Protein AF-A0A1F8ZSV9-F1 (afdb_monomer)

Foldseek 3Di:
DDPDDQPQAAEEEEEEDAQCVPQLLVLVVQLVVVCVPDPHHYAYEYFYQAHPDCNVVSCCVVPVPPPRYHYHYDPHRLAPLVSVLVSLQVDRHQKYKYAYSNPLFPPVCVVVQVVVVVVPAFKEDEACQDPPAAEPADDDPVVVVLQQVLVVLLCVLLVDPDRGLQHRIMMGGSVLSNLQSVLQDDRYSLSSSLSRSLCVVVVGGYHYDHTHGYDDPPDPDPVPVRSVVNNVSSVVSVVCVVVVSSD

Secondary structure (DSSP, 8-state):
-----TTS--EEEEEEESS-TTTHHHHHHHHHHHHHTSSS-EEEEEEE---SSTHHHHHHHHHTT-TTEEEEE-SS---HHHHHHHHHHH---SEEEEE-TT-SS-GGGHHHHHHHHHTT-SEEEEESSSTT-EEEEPPPHHHHHHHHHHHHHHHHHHT---S-TT-SEEEEEHHHHHHHHHH----STTHHHHHHHHHHHTT--EEEEE-EEE--TT----HHHHHHHHHHHHHHHHHHHHTTTT-

Sequence (247 aa):
MAQQTTDQVYVSLIIPAYNEESRIGKSLERIMKFFASEPYVSEVVIVDDGSKDRTMELIRECYGNDRAVRIYQQPRNLGKGEAVKQGMLLGRGEYLFFSDADLSVPIEMLQVFLTHLENGCDVTIGSRQKSGATIEVRQPLYREIMGKTYTKLSNWILDLPIADFTCGFKGFRRRAARELFSRQQLKNWSFDAEILYLAQLKGYQVQELPVRWRNDEGTKVKLWRDVVGSFLGLIQIRFNALMGRYQ

pLDDT: mean 92.2, std 10.55, range [34.31, 98.81]

Solvent-accessible surface area (backbone atoms only — not comparable to full-atom values): 13361 Å² total; per-residue (Å²): 135,81,85,75,67,89,81,58,39,40,36,17,41,22,30,42,39,63,61,38,56,93,42,42,65,65,39,48,52,52,50,53,56,53,54,73,73,46,99,59,47,54,35,38,32,38,15,33,28,36,52,87,56,58,32,66,57,55,48,42,76,76,36,65,84,38,89,46,45,43,82,44,76,41,99,45,70,66,36,64,24,41,26,44,34,53,25,56,68,65,50,71,18,51,33,36,30,39,39,49,47,78,42,38,52,52,72,79,56,50,58,64,48,47,54,46,43,72,75,66,35,32,31,32,36,29,13,82,70,40,85,84,33,42,70,80,37,78,66,61,66,70,56,55,50,49,52,53,50,50,27,53,49,47,23,67,74,67,71,50,96,62,79,39,61,83,46,60,38,38,37,24,30,39,69,50,38,50,59,38,46,72,47,59,80,55,27,42,82,33,24,49,55,47,45,53,47,46,31,56,76,72,70,48,48,73,44,82,38,51,29,56,35,37,56,67,91,84,68,82,77,52,64,72,65,49,51,54,51,30,54,55,36,56,55,49,48,55,51,36,55,78,68,53,66,67,114

Nearest PDB structures (foldseek):
  5eke-assembly1_D  TM=6.300E-01  e=2.185E-13  Synechocystis sp. PCC 6803 substr. Kazusa
  5ekp-assembly1_D  TM=6.484E-01  e=2.631E-13  Synechocystis sp. PCC 6803 substr. Kazusa
  5ekp-assembly1_B  TM=6.333E-01  e=2.324E-13  Synechocystis sp. PCC 6803 substr. Kazusa
  5ekp-assembly1_A  TM=6.867E-01  e=1.909E-12  Synechocystis sp. PCC 6803 substr. Kazusa
  5eke-assembly1_A  TM=6.727E-01  e=4.013E-12  Synechocystis sp. PCC 6803 substr. Kazusa

Radius of gyration: 17.21 Å; Cα contacts (8 Å, |Δi|>4): 454; chains: 1; bounding box: 42×51×40 Å

Structure (mmCIF, N/CA/C/O backbone):
data_AF-A0A1F8ZSV9-F1
#
_entry.id   AF-A0A1F8ZSV9-F1
#
loop_
_atom_site.group_PDB
_atom_site.id
_atom_site.type_symbol
_atom_site.label_atom_id
_atom_site.label_alt_id
_atom_site.label_comp_id
_atom_site.label_asym_id
_atom_site.label_entity_id
_atom_site.label_seq_id
_atom_site.pdbx_PDB_ins_code
_atom_site.Cartn_x
_atom_site.Cartn_y
_atom_site.Cartn_z
_atom_site.occupancy
_atom_site.B_iso_or_equiv
_atom_site.auth_seq_id
_atom_site.auth_comp_id
_atom_site.auth_asym_id
_atom_site.auth_atom_id
_atom_site.pdbx_PDB_model_num
ATOM 1 N N . MET A 1 1 ? -5.538 -29.673 12.581 1.00 35.16 1 MET A N 1
ATOM 2 C CA . MET A 1 1 ? -4.623 -29.287 11.489 1.00 35.16 1 MET A CA 1
ATOM 3 C C . MET A 1 1 ? -5.371 -29.494 10.185 1.00 35.16 1 MET A C 1
ATOM 5 O O . MET A 1 1 ? -5.531 -30.632 9.767 1.00 35.16 1 MET A O 1
ATOM 9 N N . ALA A 1 2 ? -5.965 -28.432 9.641 1.00 34.31 2 ALA A N 1
ATOM 10 C CA . ALA A 1 2 ? -6.678 -28.507 8.369 1.00 34.31 2 ALA A CA 1
ATOM 11 C C . ALA A 1 2 ? -5.646 -28.4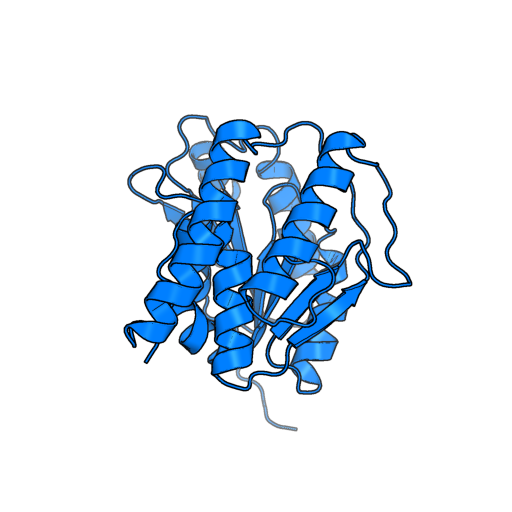87 7.237 1.00 34.31 2 ALA A C 1
ATOM 13 O O . ALA A 1 2 ? -4.753 -27.644 7.236 1.00 34.31 2 ALA A O 1
ATOM 14 N N . GLN A 1 3 ? -5.750 -29.442 6.317 1.00 34.97 3 GLN A N 1
ATOM 15 C CA . GLN A 1 3 ? -4.959 -29.490 5.093 1.00 34.97 3 GLN A CA 1
ATOM 16 C C . GLN A 1 3 ? -5.287 -28.242 4.260 1.00 34.97 3 GLN A C 1
ATOM 18 O O . GLN A 1 3 ? -6.352 -28.165 3.651 1.00 34.97 3 GLN A O 1
ATOM 23 N N . GLN A 1 4 ? -4.402 -27.241 4.279 1.00 42.28 4 GLN A N 1
ATOM 24 C CA . GLN A 1 4 ? -4.448 -26.125 3.338 1.00 42.28 4 GLN A CA 1
ATOM 25 C C . GLN A 1 4 ? -4.192 -26.689 1.940 1.00 42.28 4 GLN A C 1
ATOM 27 O O . GLN A 1 4 ? -3.144 -27.271 1.669 1.00 42.28 4 GLN A O 1
ATOM 32 N N . THR A 1 5 ? -5.176 -26.548 1.058 1.00 43.50 5 THR A N 1
ATOM 33 C CA . THR A 1 5 ? -5.032 -26.804 -0.374 1.00 43.50 5 THR A CA 1
ATOM 34 C C . THR A 1 5 ? -3.862 -25.987 -0.917 1.00 43.50 5 THR A C 1
ATOM 36 O O . THR A 1 5 ? -3.904 -24.759 -0.899 1.00 43.50 5 THR A O 1
ATOM 39 N N . THR A 1 6 ? -2.838 -26.676 -1.415 1.00 54.69 6 THR A N 1
ATOM 40 C CA . THR A 1 6 ? -1.553 -26.143 -1.901 1.00 54.69 6 THR A CA 1
ATOM 41 C C . THR A 1 6 ? -1.644 -25.176 -3.090 1.00 54.69 6 THR A C 1
ATOM 43 O O . THR A 1 6 ? -0.623 -24.634 -3.491 1.00 54.69 6 THR A O 1
ATOM 46 N N . ASP A 1 7 ? -2.839 -24.922 -3.630 1.00 62.47 7 ASP A N 1
ATOM 47 C CA . ASP A 1 7 ? -3.069 -24.042 -4.789 1.00 62.47 7 ASP A CA 1
ATOM 48 C C . ASP A 1 7 ? -3.673 -22.672 -4.436 1.00 62.47 7 ASP A C 1
ATOM 50 O O . ASP A 1 7 ? -3.822 -21.810 -5.307 1.00 62.47 7 ASP A O 1
ATOM 54 N N . GLN A 1 8 ? -4.057 -22.432 -3.178 1.00 87.56 8 GLN A N 1
ATOM 55 C CA . GLN A 1 8 ? -4.635 -21.145 -2.796 1.00 87.56 8 GLN A CA 1
ATOM 56 C C . GLN A 1 8 ? -3.530 -20.125 -2.502 1.00 87.56 8 GLN A C 1
ATOM 58 O O . GLN A 1 8 ? -2.727 -20.312 -1.593 1.00 87.56 8 GLN A O 1
ATOM 63 N N . VAL A 1 9 ? -3.525 -19.011 -3.241 1.00 96.31 9 VAL A N 1
ATOM 64 C CA . VAL A 1 9 ? -2.631 -17.878 -2.963 1.00 96.31 9 VAL A CA 1
ATOM 65 C C . VAL A 1 9 ? -2.884 -17.382 -1.537 1.00 96.31 9 VAL A C 1
ATOM 67 O O . VAL A 1 9 ? -4.006 -16.992 -1.194 1.00 96.31 9 VAL A O 1
ATOM 70 N N . TYR A 1 10 ? -1.838 -17.391 -0.717 1.00 98.12 10 TYR A N 1
ATOM 71 C CA . TYR A 1 10 ? -1.877 -16.949 0.671 1.00 98.12 10 TYR A CA 1
ATOM 72 C C . TYR A 1 10 ? -1.667 -15.438 0.767 1.00 98.12 10 TYR A C 1
ATOM 74 O O . TYR A 1 10 ? -2.477 -14.736 1.371 1.00 98.12 10 TYR A O 1
ATOM 82 N N . VAL A 1 11 ? -0.651 -14.918 0.070 1.00 98.62 11 VAL A N 1
ATOM 83 C CA . VAL A 1 11 ? -0.303 -13.490 0.059 1.00 98.62 11 VAL A CA 1
ATOM 84 C C . VAL A 1 11 ? -0.359 -12.923 -1.357 1.00 98.62 11 VAL A C 1
ATOM 86 O O . VAL A 1 11 ? 0.274 -13.454 -2.264 1.00 98.62 11 VAL A O 1
ATOM 89 N N . SER A 1 12 ? -1.068 -11.807 -1.543 1.00 98.81 12 SER A N 1
ATOM 90 C CA . SER A 1 12 ? -0.916 -10.957 -2.733 1.00 98.81 12 SER A CA 1
ATOM 91 C C . SER A 1 12 ? -0.169 -9.684 -2.369 1.00 98.81 12 SER A C 1
ATOM 93 O O . SER A 1 12 ? -0.615 -8.952 -1.485 1.00 98.81 12 SER A O 1
ATOM 95 N N . LEU A 1 13 ? 0.898 -9.363 -3.097 1.00 98.81 13 LEU A N 1
ATOM 96 C CA . LEU A 1 13 ? 1.551 -8.059 -3.025 1.00 98.81 13 LEU A CA 1
ATOM 97 C C . LEU A 1 13 ? 1.200 -7.215 -4.247 1.00 98.81 13 LEU A C 1
ATOM 99 O O . LEU A 1 13 ? 1.527 -7.561 -5.376 1.00 98.81 13 LEU A O 1
ATOM 103 N N . ILE A 1 14 ? 0.554 -6.085 -4.011 1.00 98.81 14 ILE A N 1
ATOM 104 C CA . ILE A 1 14 ? 0.154 -5.118 -5.019 1.00 98.81 14 ILE A CA 1
ATOM 105 C C . ILE A 1 14 ? 1.258 -4.066 -5.144 1.00 98.81 14 ILE A C 1
ATOM 107 O O . ILE A 1 14 ? 1.594 -3.396 -4.166 1.00 98.81 14 ILE A O 1
ATOM 111 N N . ILE A 1 15 ? 1.778 -3.881 -6.356 1.00 98.38 15 ILE A N 1
ATOM 112 C CA . ILE A 1 15 ? 2.777 -2.856 -6.676 1.00 98.38 15 ILE A CA 1
ATOM 113 C C . ILE A 1 15 ? 2.182 -1.890 -7.711 1.00 98.38 15 ILE A C 1
ATOM 115 O O . ILE A 1 15 ? 2.160 -2.214 -8.902 1.00 98.38 15 ILE A O 1
ATOM 119 N N . PRO A 1 16 ? 1.670 -0.713 -7.301 1.00 97.81 16 PRO A N 1
ATOM 120 C CA . PRO A 1 16 ? 1.336 0.345 -8.243 1.00 97.81 16 PRO A CA 1
ATOM 121 C C . PRO A 1 16 ? 2.626 0.922 -8.846 1.00 97.81 16 PRO A C 1
ATOM 123 O O . PRO A 1 16 ? 3.566 1.243 -8.118 1.00 97.81 16 PRO A O 1
ATOM 126 N N . ALA A 1 17 ? 2.663 1.088 -10.165 1.00 96.94 17 ALA A N 1
ATOM 127 C CA . ALA A 1 17 ? 3.818 1.610 -10.888 1.00 96.94 17 ALA A CA 1
ATOM 128 C C . ALA A 1 17 ? 3.407 2.750 -11.829 1.00 96.94 17 ALA A C 1
ATOM 130 O O . ALA A 1 17 ? 2.401 2.660 -12.532 1.00 96.94 17 ALA A O 1
ATOM 131 N N . TYR A 1 18 ? 4.190 3.831 -11.841 1.00 96.38 18 TYR A N 1
ATOM 132 C CA . TYR A 1 18 ? 4.056 4.912 -12.815 1.00 96.38 18 TYR A CA 1
ATOM 133 C C . TYR A 1 18 ? 5.407 5.575 -13.081 1.00 96.38 18 TYR A C 1
ATOM 135 O O . TYR A 1 18 ? 5.916 6.337 -12.256 1.00 96.38 18 TYR A O 1
ATOM 143 N N . ASN A 1 19 ? 5.957 5.334 -14.266 1.00 96.00 19 ASN A N 1
ATOM 144 C CA . ASN A 1 19 ? 7.272 5.808 -14.686 1.00 96.00 19 ASN A CA 1
ATOM 145 C C . ASN A 1 19 ? 8.408 5.434 -13.708 1.00 96.00 19 ASN A C 1
ATOM 147 O O . ASN A 1 19 ? 9.098 6.305 -13.157 1.00 96.00 19 ASN A O 1
ATOM 151 N N . GLU A 1 20 ? 8.547 4.135 -13.458 1.00 94.88 20 GLU A N 1
ATOM 152 C CA . GLU A 1 20 ? 9.478 3.512 -12.517 1.00 94.88 20 GLU A CA 1
ATOM 153 C C . GLU A 1 20 ? 10.625 2.745 -13.202 1.00 94.88 20 GLU A C 1
ATOM 155 O O . GLU A 1 20 ? 11.252 1.893 -12.569 1.00 94.88 20 GLU A O 1
ATOM 160 N N . GLU A 1 21 ? 10.948 3.043 -14.468 1.00 94.94 21 GLU A N 1
ATOM 161 C CA . GLU A 1 21 ? 11.933 2.282 -15.258 1.00 94.94 21 GLU A CA 1
ATOM 162 C C . GLU A 1 21 ? 13.308 2.149 -14.578 1.00 94.94 21 GLU A C 1
ATOM 164 O O . GLU A 1 21 ? 13.986 1.134 -14.720 1.00 94.94 21 GLU A O 1
ATOM 169 N N . SER A 1 22 ? 13.706 3.144 -13.780 1.00 93.19 22 SER A N 1
ATOM 170 C CA . SER A 1 22 ? 15.005 3.168 -13.103 1.00 93.19 22 SER A CA 1
ATOM 171 C C . SER A 1 22 ? 15.094 2.268 -11.867 1.00 93.19 22 SER A C 1
ATOM 173 O O . SER A 1 22 ? 16.204 1.974 -11.414 1.00 93.19 22 SER A O 1
ATOM 175 N N . ARG A 1 23 ? 13.956 1.836 -11.304 1.00 92.38 23 ARG A N 1
ATOM 176 C CA . ARG A 1 23 ? 13.909 1.091 -10.031 1.00 92.38 23 ARG A CA 1
ATOM 177 C C . ARG A 1 23 ? 13.134 -0.220 -10.092 1.00 92.38 23 ARG A C 1
ATOM 179 O O . ARG A 1 23 ? 13.503 -1.154 -9.382 1.00 92.38 23 ARG A O 1
ATOM 186 N N . ILE A 1 24 ? 12.108 -0.315 -10.942 1.00 94.81 24 ILE A N 1
ATOM 187 C CA . ILE A 1 24 ? 11.126 -1.407 -10.904 1.00 94.81 24 ILE A CA 1
ATOM 188 C C . ILE A 1 24 ? 11.773 -2.790 -11.028 1.00 94.81 24 ILE A C 1
ATOM 190 O O . ILE A 1 24 ? 11.413 -3.691 -10.277 1.00 94.81 24 ILE A O 1
ATOM 194 N N . GLY A 1 25 ? 12.785 -2.946 -11.890 1.00 94.12 25 GLY A N 1
ATOM 195 C CA . GLY A 1 25 ? 13.484 -4.222 -12.075 1.00 94.12 25 GLY A CA 1
ATOM 196 C C . GLY A 1 25 ? 14.137 -4.736 -10.787 1.00 94.12 25 GLY A C 1
ATOM 197 O O . GLY A 1 25 ? 13.869 -5.861 -10.371 1.00 94.12 25 GLY A O 1
ATOM 198 N N . LYS A 1 26 ? 14.919 -3.884 -10.105 1.00 94.12 26 LYS A N 1
ATOM 199 C CA . LYS A 1 26 ? 15.591 -4.230 -8.836 1.00 94.12 26 LYS A CA 1
ATOM 200 C C . LYS A 1 26 ? 14.590 -4.505 -7.715 1.00 94.12 26 LYS A C 1
ATOM 202 O O . LYS A 1 26 ? 14.793 -5.413 -6.911 1.00 94.12 26 LYS A O 1
ATOM 207 N N . SER A 1 27 ? 13.514 -3.721 -7.653 1.00 95.50 27 SER A N 1
ATOM 208 C CA . SER A 1 27 ? 12.459 -3.920 -6.659 1.00 95.50 27 SER A CA 1
ATOM 209 C C . SER A 1 27 ? 11.761 -5.264 -6.845 1.00 95.50 27 SER A C 1
ATOM 211 O O . SER A 1 27 ? 11.611 -6.009 -5.879 1.00 95.50 27 SER A O 1
ATOM 213 N N . LEU A 1 28 ? 11.386 -5.606 -8.081 1.00 96.62 28 LEU A N 1
ATOM 214 C CA . LEU A 1 28 ? 10.755 -6.888 -8.387 1.00 96.62 28 LEU A CA 1
ATOM 215 C C . LEU A 1 28 ? 11.699 -8.060 -8.123 1.00 96.62 28 LEU A C 1
ATOM 217 O O . LEU A 1 28 ? 11.276 -9.019 -7.493 1.00 96.62 28 LEU A O 1
ATOM 221 N N . GLU A 1 29 ? 12.978 -7.963 -8.490 1.00 96.38 29 GLU A N 1
ATOM 222 C CA . GLU A 1 29 ? 13.964 -9.008 -8.178 1.00 96.38 29 GLU A CA 1
ATOM 223 C C . GLU A 1 29 ? 14.014 -9.300 -6.669 1.00 96.38 29 GLU A C 1
ATOM 225 O O . GLU A 1 29 ? 13.958 -10.456 -6.244 1.00 96.38 29 GLU A O 1
ATOM 230 N N . ARG A 1 30 ? 14.046 -8.250 -5.837 1.00 97.44 30 ARG A N 1
ATOM 231 C CA . ARG A 1 30 ? 14.047 -8.396 -4.376 1.00 97.44 30 ARG A CA 1
ATOM 232 C C . ARG A 1 30 ? 12.745 -8.995 -3.845 1.00 97.44 30 ARG A C 1
ATOM 234 O O . ARG A 1 30 ? 12.802 -9.851 -2.965 1.00 97.44 30 ARG A O 1
ATOM 241 N N . ILE A 1 31 ? 11.597 -8.563 -4.368 1.00 98.06 31 ILE A N 1
ATOM 242 C CA . ILE A 1 31 ? 10.279 -9.105 -4.005 1.00 98.06 31 ILE A CA 1
ATOM 243 C C . ILE A 1 31 ? 10.207 -10.597 -4.339 1.00 98.06 31 ILE A C 1
ATOM 245 O O . ILE A 1 31 ? 9.834 -11.400 -3.487 1.00 98.06 31 ILE A O 1
ATOM 249 N N . MET A 1 32 ? 10.593 -10.975 -5.558 1.00 97.25 32 MET A N 1
ATOM 250 C CA . MET A 1 32 ? 10.528 -12.361 -6.018 1.00 97.25 32 MET A CA 1
ATOM 251 C C . MET A 1 32 ? 11.485 -13.251 -5.228 1.00 97.25 32 MET A C 1
ATOM 253 O O . MET A 1 32 ? 11.106 -14.345 -4.821 1.00 97.25 32 MET A O 1
ATOM 257 N N . LYS A 1 33 ? 12.695 -12.765 -4.924 1.00 97.31 33 LYS A N 1
ATOM 258 C CA . LYS A 1 33 ? 13.642 -13.477 -4.058 1.00 97.31 33 LYS A CA 1
ATOM 259 C C . LYS A 1 33 ? 13.098 -13.680 -2.643 1.00 97.31 33 LYS A C 1
ATOM 261 O O . LYS A 1 33 ? 13.276 -14.760 -2.089 1.00 97.31 33 LYS A O 1
ATOM 266 N N . PHE A 1 34 ? 12.458 -12.660 -2.067 1.00 98.06 34 PHE A N 1
ATOM 267 C CA . PHE A 1 34 ? 11.801 -12.771 -0.765 1.00 98.06 34 PHE A CA 1
ATOM 268 C C . PHE A 1 34 ? 10.718 -13.854 -0.808 1.00 98.06 34 PHE A C 1
ATOM 270 O O . PHE A 1 34 ? 10.805 -14.826 -0.065 1.00 98.06 34 PHE A O 1
ATOM 277 N N . PHE A 1 35 ? 9.775 -13.764 -1.746 1.00 97.62 35 PHE A N 1
ATOM 278 C CA . PHE A 1 35 ? 8.677 -14.723 -1.844 1.00 97.62 35 PHE A CA 1
ATOM 279 C C . PHE A 1 35 ? 9.106 -16.150 -2.190 1.00 97.62 35 PHE A C 1
ATOM 281 O O . PHE A 1 35 ? 8.477 -17.092 -1.721 1.00 97.62 35 PHE A O 1
ATOM 288 N N . ALA A 1 36 ? 10.194 -16.335 -2.939 1.00 95.94 36 ALA A N 1
ATOM 289 C CA . ALA A 1 36 ? 10.759 -17.659 -3.197 1.00 95.94 36 ALA A CA 1
ATOM 290 C C . ALA A 1 36 ? 11.297 -18.349 -1.928 1.00 95.94 36 ALA A C 1
ATOM 292 O O . ALA A 1 36 ? 11.461 -19.567 -1.925 1.00 95.94 36 ALA A O 1
ATOM 293 N N . SER A 1 37 ? 11.593 -17.587 -0.868 1.00 95.88 37 SER A N 1
ATOM 294 C CA . SER A 1 37 ? 12.044 -18.124 0.423 1.00 95.88 37 SER A CA 1
ATOM 295 C C . SER A 1 37 ? 10.911 -18.396 1.416 1.00 95.88 37 SER A C 1
ATOM 297 O O . SER A 1 37 ? 11.162 -18.955 2.483 1.00 95.88 37 SER A O 1
ATOM 299 N N . GLU A 1 38 ? 9.677 -18.027 1.074 1.00 96.38 38 GLU A N 1
ATOM 300 C CA . GLU A 1 38 ? 8.524 -18.158 1.958 1.00 96.38 38 GLU A CA 1
ATOM 301 C C . GLU A 1 38 ? 7.837 -19.524 1.825 1.00 96.38 38 GLU A C 1
ATOM 303 O O . GLU A 1 38 ? 7.789 -20.094 0.735 1.00 96.38 38 GLU A O 1
ATOM 308 N N . PRO A 1 39 ? 7.259 -20.070 2.913 1.00 95.31 39 PRO A N 1
ATOM 309 C CA . PRO A 1 39 ? 6.659 -21.404 2.908 1.00 95.31 39 PRO A CA 1
ATOM 310 C C . PRO A 1 39 ? 5.250 -21.441 2.291 1.00 95.31 39 PRO A C 1
ATOM 312 O O . PRO A 1 39 ? 4.606 -22.488 2.298 1.00 95.31 39 PRO A O 1
ATOM 315 N N . TYR A 1 40 ? 4.744 -20.307 1.803 1.00 95.62 40 TYR A N 1
ATOM 316 C CA . TYR A 1 40 ? 3.381 -20.143 1.307 1.00 95.62 40 TYR A CA 1
ATOM 317 C C . TYR A 1 40 ? 3.352 -19.672 -0.149 1.00 95.62 40 TYR A C 1
ATOM 319 O O . TYR A 1 40 ? 4.252 -18.985 -0.630 1.00 95.62 40 TYR A O 1
ATOM 327 N N . VAL A 1 41 ? 2.263 -19.992 -0.854 1.00 96.62 41 VAL A N 1
ATOM 328 C CA . VAL A 1 41 ? 2.040 -19.507 -2.221 1.00 96.62 41 VAL A CA 1
ATOM 329 C C . VAL A 1 41 ? 1.754 -18.009 -2.189 1.00 96.62 41 VAL A C 1
ATOM 331 O O . VAL A 1 41 ? 0.859 -17.548 -1.475 1.00 96.62 41 VAL A O 1
ATOM 334 N N . SER A 1 42 ? 2.481 -17.245 -2.994 1.00 97.81 42 SER A N 1
ATOM 335 C CA . SER A 1 42 ? 2.319 -15.799 -3.121 1.00 97.81 42 SER A CA 1
ATOM 336 C C . SER A 1 42 ? 2.130 -15.384 -4.578 1.00 97.81 42 SER A C 1
ATOM 338 O O . SER A 1 42 ? 2.482 -16.113 -5.506 1.00 97.81 42 SER A O 1
ATOM 340 N N . GLU A 1 43 ? 1.536 -14.211 -4.784 1.00 97.94 43 GLU A N 1
ATOM 341 C CA . GLU A 1 43 ? 1.494 -13.557 -6.091 1.00 97.94 43 GLU A CA 1
ATOM 342 C C . GLU A 1 43 ? 1.885 -12.078 -5.968 1.00 97.94 43 GLU A C 1
ATOM 344 O O . GLU A 1 43 ? 1.609 -11.421 -4.960 1.00 97.94 43 GLU A O 1
ATOM 349 N N . VAL A 1 44 ? 2.459 -11.530 -7.034 1.00 98.56 44 VAL A N 1
ATOM 350 C CA . VAL A 1 44 ? 2.713 -10.098 -7.198 1.00 98.56 44 VAL A CA 1
ATOM 351 C C . VAL A 1 44 ? 1.760 -9.557 -8.256 1.00 98.56 44 VAL A C 1
ATOM 353 O O . VAL A 1 44 ? 1.790 -9.976 -9.411 1.00 98.56 44 VAL A O 1
ATOM 356 N N . VAL A 1 45 ? 0.907 -8.609 -7.876 1.00 98.56 45 VAL A N 1
ATOM 357 C CA . VAL A 1 45 ? -0.003 -7.908 -8.785 1.00 98.56 45 VAL A CA 1
ATOM 358 C C . VAL A 1 45 ? 0.576 -6.533 -9.086 1.00 98.56 45 VAL A C 1
ATOM 360 O O . VAL A 1 45 ? 0.480 -5.607 -8.281 1.00 98.56 45 VAL A O 1
ATOM 363 N N . ILE A 1 46 ? 1.173 -6.387 -10.259 1.00 98.50 46 ILE A N 1
ATOM 364 C CA . ILE A 1 46 ? 1.725 -5.120 -10.725 1.00 98.50 46 ILE A CA 1
ATOM 365 C C . ILE A 1 46 ? 0.622 -4.351 -11.443 1.00 98.50 46 ILE A C 1
ATOM 367 O O . ILE A 1 46 ? 0.019 -4.862 -12.390 1.00 98.50 46 ILE A O 1
ATOM 371 N N . VAL A 1 47 ? 0.363 -3.121 -11.003 1.00 98.50 47 VAL A N 1
ATOM 372 C CA . VAL A 1 47 ? -0.621 -2.235 -11.628 1.00 98.50 47 VAL A CA 1
ATOM 373 C C . VAL A 1 47 ? 0.078 -1.027 -12.224 1.00 98.50 47 VAL A C 1
ATOM 375 O O . VAL A 1 47 ? 0.447 -0.099 -11.508 1.00 98.50 47 VAL A O 1
ATOM 378 N N . ASP A 1 48 ? 0.229 -1.025 -13.542 1.00 98.12 48 ASP A N 1
ATOM 379 C CA . ASP A 1 48 ? 0.756 0.120 -14.274 1.00 98.12 48 ASP A CA 1
ATOM 380 C C . ASP A 1 48 ? -0.323 1.191 -14.451 1.00 98.12 48 ASP A C 1
ATOM 382 O O . ASP A 1 48 ? -1.370 0.961 -15.061 1.00 98.12 48 ASP A O 1
ATOM 386 N N . ASP A 1 49 ? -0.067 2.385 -13.925 1.00 97.31 49 ASP A N 1
ATOM 387 C CA . ASP A 1 49 ? -0.937 3.561 -14.021 1.00 97.31 49 ASP A CA 1
ATOM 388 C C . ASP A 1 49 ? -0.674 4.347 -15.314 1.00 97.31 49 ASP A C 1
ATOM 390 O O . ASP A 1 49 ? -0.551 5.571 -15.314 1.00 97.31 49 ASP A O 1
ATOM 394 N N . GLY A 1 50 ? -0.543 3.629 -16.433 1.00 96.50 50 GLY A N 1
ATOM 395 C CA . GLY A 1 50 ? -0.310 4.192 -17.759 1.00 96.50 50 GLY A CA 1
ATOM 396 C C . GLY A 1 50 ? 1.055 4.864 -17.895 1.00 96.50 50 GLY A C 1
ATOM 397 O O . GLY A 1 50 ? 1.114 6.038 -18.284 1.00 96.50 50 GLY A O 1
ATOM 398 N N . SER A 1 51 ? 2.132 4.145 -17.557 1.00 97.00 51 SER A N 1
ATOM 399 C CA . SER A 1 51 ? 3.505 4.640 -17.723 1.00 97.00 51 SER A CA 1
ATOM 400 C C . SER A 1 51 ? 3.800 5.011 -19.178 1.00 97.00 51 SER A C 1
ATOM 402 O O . SER A 1 51 ? 3.259 4.431 -20.121 1.00 97.00 51 SER A O 1
ATOM 404 N N . LYS A 1 52 ? 4.667 6.009 -19.356 1.00 96.19 52 LYS A N 1
ATOM 405 C CA . LYS A 1 52 ? 5.118 6.519 -20.663 1.00 96.19 52 LYS A CA 1
ATOM 406 C C . LYS A 1 52 ? 6.595 6.244 -20.940 1.00 96.19 52 LYS A C 1
ATOM 408 O O . LYS A 1 52 ? 7.083 6.607 -22.005 1.00 96.19 52 LYS A O 1
ATOM 413 N N . ASP A 1 53 ? 7.291 5.686 -19.962 1.00 96.31 53 ASP A N 1
ATOM 414 C CA . ASP A 1 53 ? 8.687 5.277 -20.040 1.00 96.31 53 ASP A CA 1
ATOM 415 C C . ASP A 1 53 ? 8.781 3.750 -20.249 1.00 96.31 53 ASP A C 1
ATOM 417 O O . ASP A 1 53 ? 7.780 3.092 -20.558 1.00 96.31 53 ASP A O 1
ATOM 421 N N . ARG A 1 54 ? 9.965 3.160 -20.060 1.00 96.88 54 ARG A N 1
ATOM 422 C CA . ARG A 1 54 ? 10.188 1.723 -20.285 1.00 96.88 54 ARG A CA 1
ATOM 423 C C . ARG A 1 54 ? 9.699 0.822 -19.146 1.00 96.88 54 ARG A C 1
ATOM 425 O O . ARG A 1 54 ? 9.956 -0.377 -19.175 1.00 96.88 54 ARG A O 1
ATOM 432 N N . THR A 1 55 ? 8.962 1.335 -18.156 1.00 96.69 55 THR A N 1
ATOM 433 C CA . THR A 1 55 ? 8.489 0.550 -16.994 1.00 96.69 55 THR A CA 1
ATOM 434 C C . THR A 1 55 ? 7.788 -0.743 -17.407 1.00 96.69 55 THR A C 1
ATOM 436 O O . THR A 1 55 ? 8.153 -1.823 -16.951 1.00 96.69 55 THR A O 1
ATOM 439 N N . MET A 1 56 ? 6.801 -0.649 -18.301 1.00 96.69 56 MET A N 1
ATOM 440 C CA . MET A 1 56 ? 6.014 -1.808 -18.738 1.00 96.69 56 MET A CA 1
ATOM 441 C C . MET A 1 56 ? 6.785 -2.776 -19.631 1.00 96.69 56 MET A C 1
ATOM 443 O O . MET A 1 56 ? 6.516 -3.975 -19.595 1.00 96.69 56 MET A O 1
ATOM 447 N N . GLU A 1 57 ? 7.716 -2.261 -20.431 1.00 96.88 57 GLU A N 1
ATOM 448 C CA . GLU A 1 57 ? 8.637 -3.071 -21.230 1.00 96.88 57 GLU A CA 1
ATOM 449 C C . GLU A 1 57 ? 9.485 -3.943 -20.297 1.00 96.88 57 GLU A C 1
ATOM 451 O O . GLU A 1 57 ? 9.396 -5.166 -20.367 1.00 96.88 57 GLU A O 1
ATOM 456 N N . LEU A 1 58 ? 10.161 -3.324 -19.323 1.00 96.38 58 LEU A N 1
ATOM 457 C CA . LEU A 1 58 ? 11.015 -4.008 -18.347 1.00 96.38 58 LEU A CA 1
ATOM 458 C C . LEU A 1 58 ? 10.252 -5.056 -17.523 1.00 96.38 58 LEU A C 1
ATOM 460 O O . LEU A 1 58 ? 10.743 -6.163 -17.309 1.00 96.38 58 LEU A O 1
ATOM 464 N N . ILE A 1 59 ? 9.031 -4.739 -17.075 1.00 96.06 59 ILE A N 1
ATOM 465 C CA . ILE A 1 59 ? 8.199 -5.699 -16.333 1.00 96.06 59 ILE A CA 1
ATOM 466 C C . ILE A 1 59 ? 7.883 -6.928 -17.200 1.00 96.06 59 ILE A C 1
ATOM 468 O O . ILE A 1 59 ? 7.975 -8.059 -16.721 1.00 96.06 59 ILE A O 1
ATOM 472 N N . ARG A 1 60 ? 7.499 -6.727 -18.468 1.00 96.25 60 ARG A N 1
ATOM 473 C CA . ARG A 1 60 ? 7.137 -7.826 -19.377 1.00 96.25 60 ARG A CA 1
ATOM 474 C C . ARG A 1 60 ? 8.343 -8.670 -19.771 1.00 96.25 60 ARG A C 1
ATOM 476 O O . ARG A 1 60 ? 8.207 -9.888 -19.819 1.00 96.25 60 ARG A O 1
ATOM 483 N N . GLU A 1 61 ? 9.488 -8.042 -20.022 1.00 95.00 61 GLU A N 1
ATOM 484 C CA . GLU A 1 61 ? 10.738 -8.735 -20.350 1.00 95.00 61 GLU A CA 1
ATOM 485 C C . GLU A 1 61 ? 11.165 -9.689 -19.234 1.00 95.00 61 GLU A C 1
ATOM 487 O O . GLU A 1 61 ? 11.507 -10.839 -19.505 1.00 95.00 61 GLU A O 1
ATOM 492 N N . CYS A 1 62 ? 11.105 -9.240 -17.978 1.00 93.50 62 CYS A N 1
ATOM 493 C CA . CYS A 1 62 ? 11.552 -10.049 -16.847 1.00 93.50 62 CYS A CA 1
ATOM 494 C C . CYS A 1 62 ? 10.493 -11.044 -16.347 1.00 93.50 62 CYS A C 1
ATOM 496 O O . CYS A 1 62 ? 10.847 -12.155 -15.963 1.00 93.50 62 CYS A O 1
ATOM 498 N N . TYR A 1 63 ? 9.210 -10.664 -16.336 1.00 95.31 63 TYR A N 1
ATOM 499 C CA . TYR A 1 63 ? 8.171 -11.395 -15.594 1.00 95.31 63 TYR A CA 1
ATOM 500 C C . TYR A 1 63 ? 6.890 -11.673 -16.390 1.00 95.31 63 TYR A C 1
ATOM 502 O O . TYR A 1 63 ? 5.925 -12.188 -15.834 1.00 95.31 63 TYR A O 1
ATOM 510 N N . GLY A 1 64 ? 6.846 -11.376 -17.694 1.00 91.38 64 GLY A N 1
ATOM 511 C CA . GLY A 1 64 ? 5.632 -11.539 -18.507 1.00 91.38 64 GLY A CA 1
ATOM 512 C C . GLY A 1 64 ? 5.099 -12.976 -18.601 1.00 91.38 64 GLY A C 1
ATOM 513 O O . GLY A 1 64 ? 3.912 -13.163 -18.853 1.00 91.38 64 GLY A O 1
ATOM 514 N N . ASN A 1 65 ? 5.958 -13.975 -18.370 1.00 92.56 65 ASN A N 1
ATOM 515 C CA . ASN A 1 65 ? 5.607 -15.401 -18.371 1.00 92.56 65 ASN A CA 1
ATOM 516 C C . ASN A 1 65 ? 5.632 -16.036 -16.968 1.00 92.56 65 ASN A C 1
ATOM 518 O O . ASN A 1 65 ? 5.423 -17.245 -16.841 1.00 92.56 65 ASN A O 1
ATOM 522 N N . ASP A 1 66 ? 5.911 -15.255 -15.922 1.00 93.62 66 ASP A N 1
ATOM 523 C CA . ASP A 1 66 ? 5.972 -15.763 -14.555 1.00 93.62 66 ASP A CA 1
ATOM 524 C C . ASP A 1 66 ? 4.552 -15.938 -13.998 1.00 93.62 66 ASP A C 1
ATOM 526 O O . ASP A 1 66 ? 3.766 -14.995 -13.938 1.00 93.62 66 ASP A O 1
ATOM 530 N N . ARG A 1 67 ? 4.205 -17.158 -13.574 1.00 92.19 67 ARG A N 1
ATOM 531 C CA . ARG A 1 67 ? 2.867 -17.470 -13.045 1.00 92.19 67 ARG A CA 1
ATOM 532 C C . ARG A 1 67 ? 2.578 -16.793 -11.706 1.00 92.19 67 ARG A C 1
ATOM 534 O O . ARG A 1 67 ? 1.406 -16.629 -11.369 1.00 92.19 67 ARG A O 1
ATOM 541 N N . ALA A 1 68 ? 3.615 -16.422 -10.957 1.00 94.50 68 ALA A N 1
ATOM 542 C CA . ALA A 1 68 ? 3.484 -15.693 -9.704 1.00 94.50 68 ALA A CA 1
ATOM 543 C C . ALA A 1 68 ? 3.310 -14.181 -9.925 1.00 94.50 68 ALA A C 1
ATOM 545 O O . ALA A 1 68 ? 2.971 -13.472 -8.981 1.00 94.50 68 ALA A O 1
ATOM 546 N N . VAL A 1 69 ? 3.485 -13.673 -11.151 1.00 97.31 69 VAL A N 1
ATOM 547 C CA . VAL A 1 69 ? 3.347 -12.247 -11.466 1.00 97.31 69 VAL A CA 1
ATOM 548 C C . VAL A 1 69 ? 2.137 -12.010 -12.362 1.00 97.31 69 VAL A C 1
ATOM 550 O O . VAL A 1 69 ? 1.950 -12.623 -13.408 1.00 97.31 69 VAL A O 1
ATOM 553 N N . ARG A 1 70 ? 1.288 -11.066 -11.962 1.00 97.19 70 ARG A N 1
ATOM 554 C CA . ARG A 1 70 ? 0.134 -10.624 -12.745 1.00 97.19 70 ARG A CA 1
ATOM 555 C C . ARG A 1 70 ? 0.257 -9.147 -13.024 1.00 97.19 70 ARG A C 1
ATOM 557 O O . ARG A 1 70 ? 0.447 -8.349 -12.114 1.00 97.19 70 ARG A O 1
ATOM 564 N N . ILE A 1 71 ? 0.104 -8.789 -14.289 1.00 97.81 71 ILE A N 1
ATOM 565 C CA . ILE A 1 71 ? 0.292 -7.422 -14.757 1.00 97.81 71 ILE A CA 1
ATOM 566 C C . ILE A 1 71 ? -1.060 -6.883 -15.207 1.00 97.81 71 ILE A C 1
ATOM 568 O O . ILE A 1 71 ? -1.724 -7.477 -16.058 1.00 97.81 71 ILE A O 1
ATOM 572 N N . TYR A 1 72 ? -1.463 -5.750 -14.644 1.00 97.50 72 TYR A N 1
ATOM 573 C CA . TYR A 1 72 ? -2.640 -5.004 -15.063 1.00 97.50 72 TYR A CA 1
ATOM 574 C C . TYR A 1 72 ? -2.215 -3.611 -15.516 1.00 97.50 72 TYR A C 1
ATOM 576 O O . TYR A 1 72 ? -1.563 -2.883 -14.772 1.00 97.50 72 TYR A O 1
ATOM 584 N N . GLN A 1 73 ? -2.579 -3.241 -16.741 1.00 97.19 73 GLN A N 1
ATOM 585 C CA . GLN A 1 73 ? -2.219 -1.954 -17.324 1.00 97.19 73 GLN A CA 1
ATOM 586 C C . GLN A 1 73 ? -3.461 -1.081 -17.467 1.00 97.19 73 GLN A C 1
ATOM 588 O O . GLN A 1 73 ? -4.420 -1.450 -18.147 1.00 97.19 73 GLN A O 1
ATOM 593 N N . GLN A 1 74 ? -3.435 0.092 -16.845 1.00 97.00 74 GLN A N 1
ATOM 594 C CA . GLN A 1 74 ? -4.477 1.095 -17.011 1.00 97.00 74 GLN A CA 1
ATOM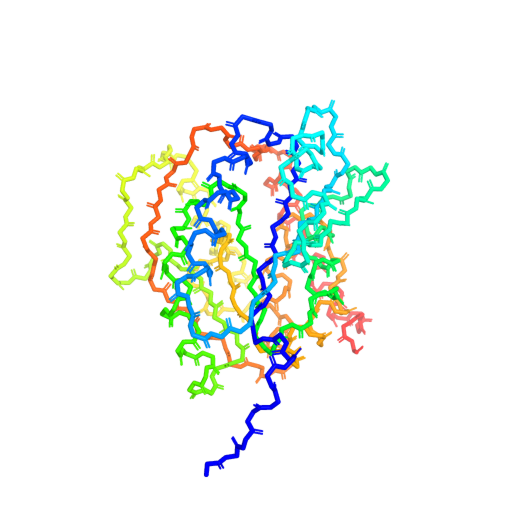 595 C C . GLN A 1 74 ? -4.293 1.852 -18.338 1.00 97.00 74 GLN A C 1
ATOM 597 O O . GLN A 1 74 ? -3.166 2.054 -18.789 1.00 97.00 74 GLN A O 1
ATOM 602 N N . PRO A 1 75 ? -5.385 2.322 -18.972 1.00 95.19 75 PRO A N 1
ATOM 603 C CA . PRO A 1 75 ? -5.314 2.970 -20.288 1.00 95.19 75 PRO A CA 1
ATOM 604 C C . PRO A 1 75 ? -4.585 4.322 -20.268 1.00 95.19 75 PRO A C 1
ATOM 606 O O . PRO A 1 75 ? -4.181 4.835 -21.309 1.00 95.19 75 PRO A O 1
ATOM 609 N N . ARG A 1 76 ? -4.474 4.939 -19.090 1.00 95.94 76 ARG A N 1
ATOM 610 C CA . ARG A 1 76 ? -3.776 6.199 -18.822 1.00 95.94 76 ARG A CA 1
ATOM 611 C C . ARG A 1 76 ? -3.526 6.315 -17.320 1.00 95.94 76 ARG A C 1
ATOM 613 O O . ARG A 1 76 ? -4.099 5.546 -16.555 1.00 95.94 76 ARG A O 1
ATOM 620 N N . ASN A 1 77 ? -2.790 7.346 -16.915 1.00 96.81 77 ASN A N 1
ATOM 621 C CA . ASN A 1 77 ? -2.678 7.726 -15.510 1.00 96.81 77 ASN A CA 1
ATOM 622 C C . ASN A 1 77 ? -4.038 8.156 -14.939 1.00 96.81 77 ASN A C 1
ATOM 624 O O . ASN A 1 77 ? -4.578 9.204 -15.312 1.00 96.81 77 ASN A O 1
ATOM 628 N N . LEU A 1 78 ? -4.598 7.312 -14.073 1.00 95.81 78 LEU A N 1
ATOM 629 C CA . LEU A 1 78 ? -5.824 7.543 -13.309 1.00 95.81 78 LEU A CA 1
ATOM 630 C C . LEU A 1 78 ? -5.522 7.903 -11.848 1.00 95.81 78 LEU A C 1
ATOM 632 O O . LEU A 1 78 ? -6.398 8.445 -11.169 1.00 95.81 78 LEU A O 1
ATOM 636 N N . GLY A 1 79 ? -4.285 7.684 -11.403 1.00 94.88 79 GLY A N 1
ATOM 637 C CA . GLY A 1 79 ? -3.770 8.035 -10.091 1.00 94.88 79 GLY A CA 1
ATOM 638 C C . GLY A 1 79 ? -3.493 6.807 -9.228 1.00 94.88 79 GLY A C 1
ATOM 639 O O . GLY A 1 79 ? -4.112 5.750 -9.374 1.00 94.88 79 GLY A O 1
ATOM 640 N N . LYS A 1 80 ? -2.581 6.975 -8.260 1.00 94.88 80 LYS A N 1
ATOM 641 C CA . LYS A 1 80 ? -2.141 5.901 -7.355 1.00 94.88 80 LYS A CA 1
ATOM 642 C C . LYS A 1 80 ? -3.298 5.198 -6.645 1.00 94.88 80 LYS A C 1
ATOM 644 O O . LYS A 1 80 ? -3.274 3.980 -6.525 1.00 94.88 80 LYS A O 1
ATOM 649 N N . GLY A 1 81 ? -4.305 5.943 -6.192 1.00 97.06 81 GLY A N 1
ATOM 650 C CA . GLY A 1 81 ? -5.456 5.365 -5.504 1.00 97.06 81 GLY A CA 1
ATOM 651 C C . GLY A 1 81 ? -6.252 4.414 -6.396 1.00 97.06 81 GLY A C 1
ATOM 652 O O . GLY A 1 81 ? -6.667 3.358 -5.928 1.00 97.06 81 GLY A O 1
ATOM 653 N N . GLU A 1 82 ? -6.418 4.732 -7.684 1.00 98.06 82 GLU A N 1
ATOM 654 C CA . GLU A 1 82 ? -7.052 3.809 -8.635 1.00 98.06 82 GLU A CA 1
ATOM 655 C C . GLU A 1 82 ? -6.163 2.586 -8.892 1.00 98.06 82 GLU A C 1
ATOM 657 O O . GLU A 1 82 ? -6.656 1.462 -8.832 1.00 98.06 82 GLU A O 1
ATOM 662 N N . ALA A 1 83 ? -4.854 2.781 -9.088 1.00 98.25 83 ALA A N 1
ATOM 663 C CA . ALA A 1 83 ? -3.914 1.677 -9.282 1.00 98.25 83 ALA A CA 1
ATOM 664 C C . ALA A 1 83 ? -3.938 0.684 -8.105 1.00 98.25 83 ALA A C 1
ATOM 666 O O . ALA A 1 83 ? -4.076 -0.525 -8.303 1.00 98.25 83 ALA A O 1
ATOM 667 N N . VAL A 1 84 ? -3.881 1.193 -6.868 1.00 98.56 84 VAL A N 1
ATOM 668 C CA . VAL A 1 84 ? -3.976 0.365 -5.659 1.00 98.56 84 VAL A CA 1
ATOM 669 C C . VAL A 1 84 ? -5.343 -0.307 -5.574 1.00 98.56 84 VAL A C 1
ATOM 671 O O . VAL A 1 84 ? -5.396 -1.518 -5.382 1.00 98.56 84 VAL A O 1
ATOM 674 N N . LYS A 1 85 ? -6.447 0.421 -5.785 1.00 98.62 85 LYS A N 1
ATOM 675 C CA . LYS A 1 85 ? -7.802 -0.155 -5.784 1.00 98.62 85 LYS A CA 1
ATOM 676 C C . LYS A 1 85 ? -7.926 -1.333 -6.743 1.00 98.62 85 LYS A C 1
ATOM 678 O O . LYS A 1 85 ? -8.393 -2.396 -6.337 1.00 98.62 85 LYS A O 1
ATOM 683 N N . GLN A 1 86 ? -7.498 -1.163 -7.992 1.00 98.50 86 GLN A N 1
ATOM 684 C CA . GLN A 1 86 ? -7.548 -2.227 -8.993 1.00 98.50 86 GLN A CA 1
ATOM 685 C C . GLN A 1 86 ? -6.708 -3.427 -8.554 1.00 98.50 86 GLN A C 1
ATOM 687 O O . GLN A 1 86 ? -7.199 -4.552 -8.574 1.00 98.50 86 GLN A O 1
ATOM 692 N N . GLY A 1 87 ? -5.488 -3.199 -8.063 1.00 98.56 87 GLY A N 1
ATOM 693 C CA . GLY A 1 87 ? -4.632 -4.271 -7.559 1.00 98.56 87 GLY A CA 1
ATOM 694 C C . GLY A 1 87 ? -5.263 -5.035 -6.395 1.00 98.56 87 GLY A C 1
ATOM 695 O O . GLY A 1 87 ? -5.335 -6.263 -6.428 1.00 98.56 87 GLY A O 1
ATOM 696 N N . MET A 1 88 ? -5.797 -4.324 -5.400 1.00 98.69 88 MET A N 1
ATOM 697 C CA . MET A 1 88 ? -6.423 -4.924 -4.216 1.00 98.69 88 MET A CA 1
ATOM 698 C C . MET A 1 88 ? -7.699 -5.703 -4.571 1.00 98.69 88 MET A C 1
ATOM 700 O O . MET A 1 88 ? -7.995 -6.731 -3.964 1.00 98.69 88 MET A O 1
ATOM 704 N N . LEU A 1 89 ? -8.445 -5.264 -5.591 1.00 98.44 89 LEU A N 1
ATOM 705 C CA . LEU A 1 89 ? -9.604 -5.990 -6.120 1.00 98.44 89 LEU A CA 1
ATOM 706 C C . LEU A 1 89 ? -9.221 -7.123 -7.092 1.00 98.44 89 LEU A C 1
ATOM 708 O O . LEU A 1 89 ? -10.028 -8.019 -7.341 1.00 98.44 89 LEU A O 1
ATOM 712 N N . LEU A 1 90 ? -8.010 -7.148 -7.637 1.00 97.94 90 LEU A N 1
ATOM 713 C CA . LEU A 1 90 ? -7.532 -8.247 -8.481 1.00 97.94 90 LEU A CA 1
ATOM 714 C C . LEU A 1 90 ? -6.784 -9.324 -7.688 1.00 97.94 90 LEU A C 1
ATOM 716 O O . LEU A 1 90 ? -6.738 -10.470 -8.149 1.00 97.94 90 LEU A O 1
ATOM 720 N N . GLY A 1 91 ? -6.234 -8.978 -6.522 1.00 98.00 91 GLY A N 1
ATOM 721 C CA . GLY A 1 91 ? -5.519 -9.889 -5.633 1.00 98.00 91 GLY A CA 1
ATOM 722 C C . GLY A 1 91 ? -6.383 -11.060 -5.157 1.00 98.00 91 GLY A C 1
ATOM 723 O O . GLY A 1 91 ? -7.561 -10.911 -4.810 1.00 98.00 91 GLY A O 1
ATOM 724 N N . ARG A 1 92 ? -5.784 -12.246 -5.179 1.00 97.38 92 ARG A N 1
ATOM 725 C CA . ARG A 1 92 ? -6.361 -13.555 -4.854 1.00 97.38 92 ARG A CA 1
ATOM 726 C C . ARG A 1 92 ? -5.846 -14.107 -3.531 1.00 97.38 92 ARG A C 1
ATOM 728 O O . ARG A 1 92 ? -6.257 -15.204 -3.180 1.00 97.38 92 ARG A O 1
ATOM 735 N N . GLY A 1 93 ? -4.977 -13.384 -2.834 1.00 98.06 93 GLY A N 1
ATOM 736 C CA . GLY A 1 93 ? -4.371 -13.714 -1.549 1.00 98.06 93 GLY A CA 1
ATOM 737 C C . GLY A 1 93 ? -5.375 -13.650 -0.412 1.00 98.06 93 GLY A C 1
ATOM 738 O O . GLY A 1 93 ? -6.347 -12.895 -0.463 1.00 98.06 93 GLY A O 1
ATOM 739 N N . GLU A 1 94 ? -5.231 -14.511 0.590 1.00 98.12 94 GLU A N 1
ATOM 740 C CA . GLU A 1 94 ? -5.970 -14.391 1.856 1.00 98.12 94 GLU A CA 1
ATOM 741 C C . GLU A 1 94 ? -5.595 -13.094 2.584 1.00 98.12 94 GLU A C 1
ATOM 743 O O . GLU A 1 94 ? -6.469 -12.390 3.096 1.00 98.12 94 GLU A O 1
ATOM 748 N N . TYR A 1 95 ? -4.317 -12.733 2.504 1.00 98.75 95 TYR A N 1
ATOM 749 C CA . TYR A 1 95 ? -3.770 -11.465 2.953 1.00 98.75 95 TYR A CA 1
ATOM 750 C C . TYR A 1 95 ? -3.285 -10.669 1.746 1.00 98.75 95 TYR A C 1
ATOM 752 O O . TYR A 1 95 ? -2.596 -11.187 0.866 1.00 98.75 95 TYR A O 1
ATOM 760 N N . LEU A 1 96 ? -3.679 -9.403 1.675 1.00 98.81 96 LEU A N 1
ATOM 761 C CA . LEU A 1 96 ? -3.319 -8.510 0.585 1.00 98.81 96 LEU A CA 1
ATOM 762 C C . LEU A 1 96 ? -2.515 -7.350 1.136 1.00 98.81 96 LEU A C 1
ATOM 764 O O . LEU A 1 96 ? -2.930 -6.696 2.090 1.00 98.81 96 LEU A O 1
ATOM 768 N N . PHE A 1 97 ? -1.399 -7.067 0.491 1.00 98.81 97 PHE A N 1
ATOM 769 C CA . PHE A 1 97 ? -0.528 -5.955 0.813 1.00 98.81 97 PHE A CA 1
ATOM 770 C C . PHE A 1 97 ? -0.411 -5.052 -0.390 1.00 98.81 97 PHE A C 1
ATOM 772 O O . PHE A 1 97 ? -0.399 -5.541 -1.513 1.00 98.81 97 PHE A O 1
ATOM 779 N N . PHE A 1 98 ? -0.237 -3.757 -0.173 1.00 98.56 98 PHE A N 1
ATOM 780 C CA . PHE A 1 98 ? 0.364 -2.915 -1.196 1.00 98.56 98 PHE A CA 1
ATOM 781 C C . PHE A 1 98 ? 1.660 -2.306 -0.675 1.00 98.56 98 PHE A C 1
ATOM 783 O O . PHE A 1 98 ? 1.777 -2.007 0.516 1.00 98.56 98 PHE A O 1
ATOM 790 N N . SER A 1 99 ? 2.616 -2.127 -1.583 1.00 97.81 99 SER A N 1
ATOM 791 C CA . SER A 1 99 ? 3.881 -1.444 -1.328 1.00 97.81 99 SER A CA 1
ATOM 792 C C . SER A 1 99 ? 4.190 -0.472 -2.457 1.00 97.81 99 SER A C 1
ATOM 794 O O . SER A 1 99 ? 3.894 -0.753 -3.616 1.00 97.81 99 SER A O 1
ATOM 796 N N . ASP A 1 100 ? 4.851 0.637 -2.139 1.00 95.06 100 ASP A N 1
ATOM 797 C CA . ASP A 1 100 ? 5.471 1.490 -3.152 1.00 95.06 100 ASP A CA 1
ATOM 798 C C . ASP A 1 100 ? 6.517 0.709 -3.964 1.00 95.06 100 ASP A C 1
ATOM 800 O O . ASP A 1 100 ? 7.232 -0.147 -3.430 1.00 95.06 100 ASP A O 1
ATOM 804 N N . ALA A 1 101 ? 6.615 1.025 -5.260 1.00 93.12 101 ALA A N 1
ATOM 805 C CA . ALA A 1 101 ? 7.519 0.371 -6.208 1.00 93.12 101 ALA A CA 1
ATOM 806 C C . ALA A 1 101 ? 9.010 0.579 -5.892 1.00 93.12 101 ALA A C 1
ATOM 808 O O . ALA A 1 101 ? 9.863 -0.100 -6.458 1.00 93.12 101 ALA A O 1
ATOM 809 N N . ASP A 1 102 ? 9.340 1.513 -5.004 1.00 91.69 102 ASP A N 1
ATOM 810 C CA . ASP A 1 102 ? 10.706 1.812 -4.578 1.00 91.69 102 ASP A CA 1
ATOM 811 C C . ASP A 1 102 ? 11.166 1.029 -3.347 1.00 91.69 102 ASP A C 1
ATOM 813 O O . ASP A 1 102 ? 12.335 1.111 -2.976 1.00 91.69 102 ASP A O 1
ATOM 817 N N . LEU A 1 103 ? 10.261 0.257 -2.731 1.00 93.06 103 LEU A N 1
ATOM 818 C CA . LEU A 1 103 ? 10.517 -0.477 -1.493 1.00 93.06 103 LEU A CA 1
ATOM 819 C C . LEU A 1 103 ? 11.112 0.412 -0.390 1.00 93.06 103 LEU A C 1
ATOM 821 O O . LEU A 1 103 ? 11.983 -0.022 0.370 1.00 93.06 103 LEU A O 1
ATOM 825 N N . SER A 1 104 ? 10.607 1.649 -0.267 1.00 92.75 104 SER A N 1
ATOM 826 C CA . SER A 1 104 ? 10.947 2.550 0.843 1.00 92.75 104 SER A CA 1
ATOM 827 C C . SER A 1 104 ? 10.750 1.872 2.202 1.00 92.75 104 SER A C 1
ATOM 829 O O . SER A 1 104 ? 11.492 2.138 3.147 1.00 92.75 104 SER A O 1
ATOM 831 N N . VAL A 1 105 ? 9.753 0.986 2.299 1.00 94.88 105 VAL A N 1
ATOM 832 C CA . VAL A 1 105 ? 9.670 -0.037 3.345 1.00 94.88 105 VAL A CA 1
ATOM 833 C C . VAL A 1 105 ? 10.246 -1.338 2.772 1.00 94.88 105 VAL A C 1
ATOM 835 O O . VAL A 1 105 ? 9.722 -1.830 1.770 1.00 94.88 105 VAL A O 1
ATOM 838 N N . PRO A 1 106 ? 11.302 -1.910 3.377 1.00 95.44 106 PRO A N 1
ATOM 839 C CA . PRO A 1 106 ? 11.875 -3.174 2.932 1.00 95.44 106 PRO A CA 1
ATOM 840 C C . PRO A 1 106 ? 10.836 -4.299 2.941 1.00 95.44 106 PRO A C 1
ATOM 842 O O . PRO A 1 106 ? 10.086 -4.431 3.909 1.00 95.44 106 PRO A O 1
ATOM 845 N N . ILE A 1 107 ? 10.819 -5.129 1.894 1.00 97.56 107 ILE A N 1
ATOM 846 C CA . ILE A 1 107 ? 9.816 -6.193 1.726 1.00 97.56 107 ILE A CA 1
ATOM 847 C C . ILE A 1 107 ? 9.805 -7.198 2.885 1.00 97.56 107 ILE A C 1
ATOM 849 O O . ILE A 1 107 ? 8.758 -7.732 3.228 1.00 97.56 107 ILE A O 1
ATOM 853 N N . GLU A 1 108 ? 10.936 -7.387 3.564 1.00 96.81 108 GLU A N 1
ATOM 854 C CA . GLU A 1 108 ? 11.059 -8.303 4.700 1.00 96.81 108 GLU A CA 1
ATOM 855 C C . GLU A 1 108 ? 10.175 -7.881 5.890 1.00 96.81 108 GLU A C 1
ATOM 857 O O . GLU A 1 108 ? 9.805 -8.710 6.720 1.00 96.81 108 GLU A O 1
ATOM 862 N N . MET A 1 109 ? 9.774 -6.603 5.959 1.00 97.19 109 MET A N 1
ATOM 863 C CA . MET A 1 109 ? 8.815 -6.117 6.957 1.00 97.19 109 MET A CA 1
ATOM 864 C C . MET A 1 109 ? 7.421 -6.735 6.785 1.00 97.19 109 MET A C 1
ATOM 866 O O . MET A 1 109 ? 6.653 -6.728 7.747 1.00 97.19 109 MET A O 1
ATOM 870 N N . LEU A 1 110 ? 7.091 -7.292 5.610 1.00 98.31 110 LEU A N 1
ATOM 871 C CA . LEU A 1 110 ? 5.805 -7.940 5.340 1.00 98.31 110 LEU A CA 1
ATOM 872 C C . LEU A 1 110 ? 5.456 -8.974 6.412 1.00 98.31 110 LEU A C 1
ATOM 874 O O . LEU A 1 110 ? 4.314 -9.006 6.858 1.00 98.31 110 LEU A O 1
ATOM 878 N N . GLN A 1 111 ? 6.435 -9.745 6.894 1.00 97.69 111 GLN A N 1
ATOM 879 C CA . GLN A 1 111 ? 6.200 -10.805 7.880 1.00 97.69 111 GLN A CA 1
ATOM 880 C C . GLN A 1 111 ? 5.672 -10.307 9.217 1.00 97.69 111 GLN A C 1
ATOM 882 O O . GLN A 1 111 ? 4.784 -10.917 9.816 1.00 97.69 111 GLN A O 1
ATOM 887 N N . VAL A 1 112 ? 6.176 -9.157 9.669 1.00 97.31 112 VAL A N 1
ATOM 888 C CA . VAL A 1 112 ? 5.702 -8.537 10.908 1.00 97.31 112 VAL A CA 1
ATOM 889 C C . VAL A 1 112 ? 4.229 -8.166 10.751 1.00 97.31 112 VAL A C 1
ATOM 891 O O . VAL A 1 112 ? 3.415 -8.423 11.631 1.00 97.31 112 VAL A O 1
ATOM 894 N N . PHE A 1 113 ? 3.859 -7.614 9.599 1.00 98.44 113 PHE A N 1
ATOM 895 C CA . PHE A 1 113 ? 2.491 -7.194 9.332 1.00 98.44 113 PHE A CA 1
ATOM 896 C C . PHE A 1 113 ? 1.556 -8.386 9.122 1.00 98.44 113 PHE A C 1
ATOM 898 O O . PHE A 1 113 ? 0.422 -8.355 9.598 1.00 98.44 113 PHE A O 1
ATOM 905 N N . LEU A 1 114 ? 2.031 -9.429 8.438 1.00 98.50 114 LEU A N 1
ATOM 906 C CA . LEU A 1 114 ? 1.302 -10.672 8.217 1.00 98.50 114 LEU A CA 1
ATOM 907 C C . LEU A 1 114 ? 0.945 -11.334 9.547 1.00 98.50 114 LEU A C 1
ATOM 909 O O . LEU A 1 114 ? -0.230 -11.593 9.779 1.00 98.50 114 LEU A O 1
ATOM 913 N N . THR A 1 115 ? 1.906 -11.450 10.467 1.00 98.19 115 THR A N 1
ATOM 914 C CA . THR A 1 115 ? 1.679 -11.981 11.823 1.00 98.19 115 THR A CA 1
ATOM 915 C C . THR A 1 115 ? 0.518 -11.273 12.540 1.00 98.19 115 THR A C 1
ATOM 917 O O . THR A 1 115 ? -0.325 -11.908 13.170 1.00 98.19 115 THR A O 1
ATOM 920 N N . HIS A 1 116 ? 0.430 -9.942 12.449 1.00 98.25 116 HIS A N 1
ATOM 921 C CA . HIS A 1 116 ? -0.669 -9.192 13.069 1.00 98.25 116 HIS A CA 1
ATOM 922 C C . HIS A 1 116 ? -2.025 -9.465 12.402 1.00 98.25 116 HIS A C 1
ATOM 924 O O . HIS A 1 116 ? -3.041 -9.567 13.094 1.00 98.25 116 HIS A O 1
ATOM 930 N N . LEU A 1 117 ? -2.054 -9.614 11.075 1.00 98.44 117 LEU A N 1
ATOM 931 C CA . LEU A 1 117 ? -3.274 -9.978 10.354 1.00 98.44 117 LEU A CA 1
ATOM 932 C C . LEU A 1 117 ? -3.704 -11.418 10.659 1.00 98.44 117 LEU A C 1
ATOM 934 O O . LEU A 1 117 ? -4.896 -11.687 10.788 1.00 98.44 117 LEU A O 1
ATOM 938 N N . GLU A 1 118 ? -2.769 -12.351 10.804 1.00 97.81 118 GLU A N 1
ATOM 939 C CA . GLU A 1 118 ? -3.047 -13.729 11.223 1.00 97.81 118 GLU A CA 1
ATOM 940 C C . GLU A 1 118 ? -3.650 -13.758 12.634 1.00 97.81 118 GLU A C 1
ATOM 942 O O . GLU A 1 118 ? -4.680 -14.396 12.856 1.00 97.81 118 GLU A O 1
ATOM 947 N N . ASN A 1 119 ? -3.118 -12.938 13.544 1.00 97.38 119 ASN A N 1
ATOM 948 C CA . ASN A 1 119 ? -3.545 -12.851 14.944 1.00 97.38 119 ASN A CA 1
ATOM 949 C C . ASN A 1 119 ? -4.868 -12.110 15.197 1.00 97.38 119 ASN A C 1
ATOM 951 O O . ASN A 1 119 ? -5.249 -11.925 16.352 1.00 97.38 119 ASN A O 1
ATOM 955 N N . GLY A 1 120 ? -5.592 -11.692 14.158 1.00 94.56 120 GLY A N 1
ATOM 956 C CA . GLY A 1 120 ? -6.943 -11.144 14.317 1.00 94.56 120 GLY A CA 1
ATOM 957 C C . GLY A 1 120 ? -7.151 -9.753 13.742 1.00 94.56 120 GLY A C 1
ATOM 958 O O . GLY A 1 120 ? -8.303 -9.394 13.519 1.00 94.56 120 GLY A O 1
ATOM 959 N N . CYS A 1 121 ? -6.088 -8.990 13.468 1.00 96.31 121 CYS A N 1
ATOM 960 C CA . CYS A 1 121 ? -6.237 -7.648 12.911 1.00 96.31 121 CYS A CA 1
ATOM 961 C C . CYS A 1 121 ? -6.777 -7.705 11.477 1.00 96.31 121 CYS A C 1
ATOM 963 O O . CYS A 1 121 ? -6.423 -8.585 10.691 1.00 96.31 121 CYS A O 1
ATOM 965 N N . ASP A 1 122 ? -7.600 -6.726 11.110 1.00 98.25 122 ASP A N 1
ATOM 966 C CA . ASP A 1 122 ? -8.186 -6.658 9.771 1.00 98.25 122 ASP A CA 1
ATOM 967 C C . ASP A 1 122 ? -7.324 -5.850 8.804 1.00 98.25 122 ASP A C 1
ATOM 969 O O . ASP A 1 122 ? -7.249 -6.173 7.614 1.00 98.25 122 ASP A O 1
ATOM 973 N N . VAL A 1 123 ? -6.672 -4.809 9.329 1.00 98.62 123 VAL A N 1
ATOM 974 C CA . VAL A 1 123 ? -5.819 -3.881 8.587 1.00 98.62 123 VAL A CA 1
ATOM 975 C C . VAL A 1 123 ? -4.550 -3.606 9.388 1.00 98.62 123 VAL A C 1
ATOM 977 O O . VAL A 1 123 ? -4.608 -3.301 10.577 1.00 98.62 123 VAL A O 1
ATOM 980 N N . THR A 1 124 ? -3.398 -3.655 8.732 1.00 98.50 124 THR A N 1
ATOM 981 C CA . THR A 1 124 ? -2.110 -3.230 9.282 1.00 98.50 124 THR A CA 1
ATOM 982 C C . THR A 1 124 ? -1.552 -2.087 8.452 1.00 98.50 124 THR A C 1
ATOM 984 O O . THR A 1 124 ? -1.587 -2.124 7.223 1.00 98.50 124 THR A O 1
ATOM 987 N N . ILE A 1 125 ? -1.029 -1.048 9.102 1.00 97.69 125 ILE A N 1
ATOM 988 C CA . ILE A 1 125 ? -0.414 0.084 8.404 1.00 97.69 125 ILE A CA 1
ATOM 989 C C . ILE A 1 125 ? 0.963 0.401 8.959 1.00 97.69 125 ILE A C 1
ATOM 991 O O . ILE A 1 125 ? 1.194 0.344 10.167 1.00 97.69 125 ILE A O 1
ATOM 995 N N . GLY A 1 126 ? 1.884 0.735 8.059 1.00 96.56 126 GLY A N 1
ATOM 996 C CA . GLY A 1 126 ? 3.219 1.143 8.446 1.00 96.56 126 GLY A CA 1
ATOM 997 C C . GLY A 1 126 ? 3.214 2.555 8.995 1.00 96.56 126 GLY A C 1
ATOM 998 O O . GLY A 1 126 ? 2.485 3.419 8.515 1.00 96.56 126 GLY A O 1
ATOM 999 N N . SER A 1 127 ? 4.045 2.804 9.998 1.00 95.06 127 SER A N 1
ATOM 1000 C CA . SER A 1 127 ? 4.171 4.123 10.593 1.00 95.06 127 SER A CA 1
ATOM 1001 C C . SER A 1 127 ? 5.621 4.484 10.843 1.00 95.06 127 SER A C 1
ATOM 1003 O O . SER A 1 127 ? 6.346 3.793 11.561 1.00 95.06 127 SER A O 1
ATOM 1005 N N . ARG A 1 128 ? 6.039 5.618 10.274 1.00 92.94 128 ARG A N 1
ATOM 1006 C CA . ARG A 1 128 ? 7.354 6.225 10.540 1.00 92.94 128 ARG A CA 1
ATOM 1007 C C . ARG A 1 128 ? 7.377 7.001 11.860 1.00 92.94 128 ARG A C 1
ATOM 1009 O O . ARG A 1 128 ? 8.425 7.501 12.250 1.00 92.94 128 ARG A O 1
ATOM 1016 N N . GLN A 1 129 ? 6.221 7.149 12.512 1.00 89.00 129 GLN A N 1
ATOM 1017 C CA . GLN A 1 129 ? 6.039 7.973 13.712 1.00 89.00 129 GLN A CA 1
ATOM 1018 C C . GLN A 1 129 ? 5.821 7.144 14.988 1.00 89.00 129 GLN A C 1
ATOM 1020 O O . GLN A 1 129 ? 5.851 7.700 16.085 1.00 89.00 129 GLN A O 1
ATOM 1025 N N . LYS A 1 130 ? 5.619 5.824 14.874 1.00 89.81 130 LYS A N 1
ATOM 1026 C CA . LYS A 1 130 ? 5.525 4.916 16.027 1.00 89.81 130 LYS A CA 1
ATOM 1027 C C . LYS A 1 130 ? 6.891 4.685 16.677 1.00 89.81 130 LYS A C 1
ATOM 1029 O O . LYS A 1 130 ? 7.923 4.664 16.007 1.00 89.81 130 LYS A O 1
ATOM 1034 N N . SER A 1 131 ? 6.878 4.449 17.989 1.00 86.62 131 SER A N 1
ATOM 1035 C CA . SER A 1 131 ? 8.069 4.006 18.722 1.00 86.62 131 SER A CA 1
ATOM 1036 C C . SER A 1 131 ? 8.616 2.709 18.113 1.00 86.62 131 SER A C 1
ATOM 1038 O O . SER A 1 131 ? 7.842 1.807 17.797 1.00 86.62 131 SER A O 1
ATOM 1040 N N . GLY A 1 132 ? 9.934 2.639 17.919 1.00 87.31 132 GLY A N 1
ATOM 1041 C CA . GLY A 1 132 ? 10.612 1.532 17.235 1.00 87.31 132 GLY A CA 1
ATOM 1042 C C . GLY A 1 132 ? 10.781 1.711 15.720 1.00 87.31 132 GLY A C 1
ATOM 1043 O O . GLY A 1 132 ? 11.483 0.917 15.097 1.00 87.31 132 GLY A O 1
ATOM 1044 N N . ALA A 1 133 ? 10.192 2.748 15.110 1.00 89.50 133 ALA A N 1
ATOM 1045 C CA . ALA A 1 133 ? 10.440 3.054 13.703 1.00 89.50 133 ALA A CA 1
ATOM 1046 C C . ALA A 1 133 ? 11.878 3.557 13.494 1.00 89.50 133 ALA A C 1
ATOM 1048 O O . ALA A 1 133 ? 12.399 4.339 14.291 1.00 89.50 133 ALA A O 1
ATOM 1049 N N . THR A 1 134 ? 12.509 3.137 12.398 1.00 90.38 134 THR A N 1
ATOM 1050 C CA . THR A 1 134 ? 13.881 3.535 12.044 1.00 90.38 134 THR A CA 1
ATOM 1051 C C . THR A 1 134 ? 13.880 4.201 10.676 1.00 90.38 134 THR A C 1
ATOM 1053 O O . THR A 1 134 ? 13.455 3.596 9.696 1.00 90.38 134 THR A O 1
ATOM 1056 N N . ILE A 1 135 ? 14.367 5.442 10.602 1.00 89.19 135 ILE A N 1
ATOM 1057 C CA . ILE A 1 135 ? 14.523 6.182 9.344 1.00 89.19 135 ILE A CA 1
ATOM 1058 C C . ILE A 1 135 ? 15.995 6.103 8.932 1.00 89.19 135 ILE A C 1
ATOM 1060 O O . ILE A 1 135 ? 16.821 6.827 9.483 1.00 89.19 135 ILE A O 1
ATOM 1064 N N . GLU A 1 136 ? 16.319 5.209 7.996 1.00 86.25 136 GLU A N 1
ATOM 1065 C CA . GLU A 1 136 ? 17.701 4.945 7.557 1.00 86.25 136 GLU A CA 1
ATOM 1066 C C . GLU A 1 136 ? 18.262 6.100 6.721 1.00 86.25 136 GLU A C 1
ATOM 1068 O O . GLU A 1 136 ? 19.390 6.542 6.919 1.00 86.25 136 GLU A O 1
ATOM 1073 N N . VAL A 1 137 ? 17.446 6.613 5.798 1.00 84.31 137 VAL A N 1
ATOM 1074 C CA . VAL A 1 137 ? 17.754 7.798 4.993 1.00 84.31 137 VAL A CA 1
ATOM 1075 C C . VAL A 1 13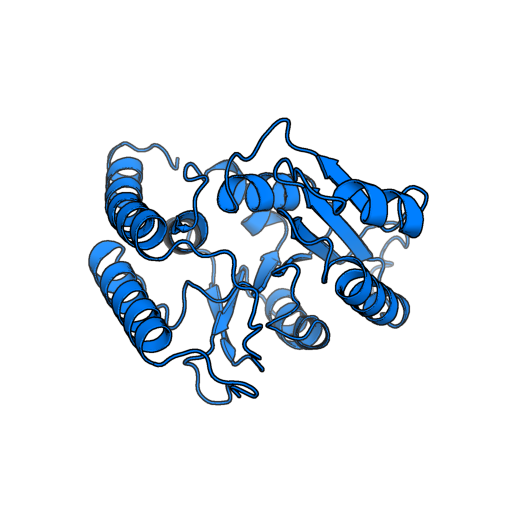7 ? 16.599 8.765 5.155 1.00 84.31 137 VAL A C 1
ATOM 1077 O O . VAL A 1 137 ? 15.450 8.428 4.862 1.00 84.31 137 VAL A O 1
ATOM 1080 N N . ARG A 1 138 ? 16.902 9.961 5.659 1.00 82.38 138 ARG A N 1
ATOM 1081 C CA . ARG A 1 138 ? 15.894 10.991 5.907 1.00 82.38 138 ARG A CA 1
ATOM 1082 C C . ARG A 1 138 ? 15.461 11.665 4.616 1.00 82.38 138 ARG A C 1
ATOM 1084 O O . ARG A 1 138 ? 16.256 11.889 3.709 1.00 82.38 138 ARG A O 1
ATOM 1091 N N . GLN A 1 139 ? 14.186 12.024 4.577 1.00 82.94 139 GLN A N 1
ATOM 1092 C CA . GLN A 1 139 ? 13.653 12.916 3.557 1.00 82.94 139 GLN A CA 1
ATOM 1093 C C . GLN A 1 139 ? 13.915 14.380 3.951 1.00 82.94 139 GLN A C 1
ATOM 1095 O O . GLN A 1 139 ? 14.167 14.671 5.123 1.00 82.94 139 GLN A O 1
ATOM 1100 N N . PRO A 1 140 ? 13.820 15.333 3.011 1.00 84.62 140 PRO A N 1
ATOM 1101 C CA . PRO A 1 140 ? 13.933 16.748 3.337 1.00 84.62 140 PRO A CA 1
ATOM 1102 C C . PRO A 1 140 ? 12.934 17.193 4.418 1.00 84.62 140 PRO A C 1
ATOM 1104 O O . PRO A 1 140 ? 11.758 16.825 4.373 1.00 84.62 140 PRO A O 1
ATOM 1107 N N . LEU A 1 141 ? 13.377 18.056 5.341 1.00 83.94 141 LEU A N 1
ATOM 1108 C CA . LEU A 1 141 ? 12.587 18.497 6.504 1.00 83.94 141 LEU A CA 1
ATOM 1109 C C . LEU A 1 141 ? 11.209 19.060 6.134 1.00 83.94 141 LEU A C 1
ATOM 1111 O O . LEU A 1 141 ? 10.225 18.792 6.821 1.00 83.94 141 LEU A O 1
ATOM 1115 N N . TYR A 1 142 ? 11.108 19.800 5.026 1.00 82.50 142 TYR A N 1
ATOM 1116 C CA . TYR A 1 142 ? 9.830 20.350 4.573 1.00 82.50 142 TYR A CA 1
ATOM 1117 C C . TYR A 1 142 ? 8.800 19.246 4.272 1.00 82.50 142 TYR A C 1
ATOM 1119 O O . TYR A 1 142 ? 7.621 19.427 4.561 1.00 82.50 142 TYR A O 1
ATOM 1127 N N . ARG A 1 143 ? 9.230 18.079 3.765 1.00 82.00 143 ARG A N 1
ATOM 1128 C CA . ARG A 1 143 ? 8.347 16.926 3.517 1.00 82.00 143 ARG A CA 1
ATOM 1129 C C . ARG A 1 143 ? 7.923 16.243 4.804 1.00 82.00 143 ARG A C 1
ATOM 1131 O O . ARG A 1 143 ? 6.767 15.851 4.921 1.00 82.00 143 ARG A O 1
ATOM 1138 N N . GLU A 1 144 ? 8.824 16.141 5.780 1.00 84.50 144 GLU A N 1
ATOM 1139 C CA . GLU A 1 144 ? 8.470 15.617 7.104 1.00 84.50 144 GLU A CA 1
ATOM 1140 C C . GLU A 1 144 ? 7.410 16.493 7.777 1.00 84.50 144 GLU A C 1
ATOM 1142 O O . GLU A 1 144 ? 6.419 15.981 8.298 1.00 84.50 144 GLU A O 1
ATOM 1147 N N . ILE A 1 145 ? 7.591 17.817 7.727 1.00 85.81 145 ILE A N 1
ATOM 1148 C CA . ILE A 1 145 ? 6.625 18.783 8.256 1.00 85.81 145 ILE A CA 1
ATOM 1149 C C . ILE A 1 145 ? 5.296 18.655 7.508 1.00 85.81 145 ILE A C 1
ATOM 1151 O O . ILE A 1 145 ? 4.253 18.556 8.148 1.00 85.81 145 ILE A O 1
ATOM 1155 N N . MET A 1 146 ? 5.315 18.590 6.173 1.00 84.62 146 MET A N 1
ATOM 1156 C CA . MET A 1 146 ? 4.101 18.409 5.368 1.00 84.62 146 MET A CA 1
ATOM 1157 C C . MET A 1 146 ? 3.356 17.118 5.717 1.00 84.62 146 MET A C 1
ATOM 1159 O O . MET A 1 146 ? 2.145 17.164 5.921 1.00 84.62 146 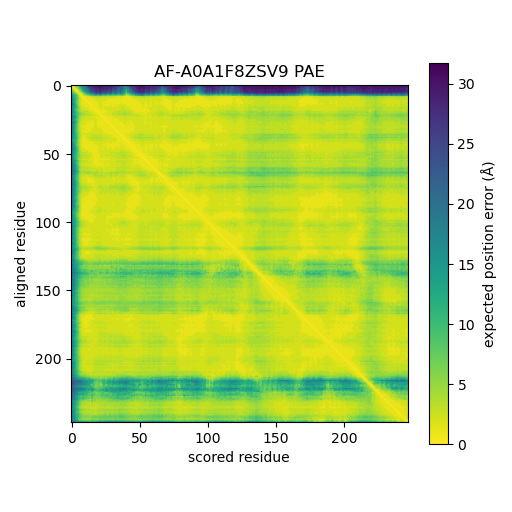MET A O 1
ATOM 1163 N N . GLY A 1 147 ? 4.055 15.987 5.849 1.00 84.75 147 GLY A N 1
ATOM 1164 C CA . GLY A 1 147 ? 3.446 14.711 6.235 1.00 84.75 147 GLY A CA 1
ATOM 1165 C C . GLY A 1 147 ? 2.824 14.752 7.635 1.00 84.75 147 GLY A C 1
ATOM 1166 O O . GLY A 1 147 ? 1.696 14.292 7.831 1.00 84.75 147 GLY A O 1
ATOM 1167 N N . LYS A 1 148 ? 3.506 15.377 8.604 1.00 86.88 148 LYS A N 1
ATOM 1168 C CA . LYS A 1 148 ? 2.975 15.590 9.963 1.00 86.88 148 LYS A CA 1
ATOM 1169 C C . LYS A 1 148 ? 1.747 16.500 9.958 1.00 86.88 148 LYS A C 1
ATOM 1171 O O . LYS A 1 148 ? 0.765 16.199 10.632 1.00 86.88 148 LYS A O 1
ATOM 1176 N N . THR A 1 149 ? 1.772 17.583 9.185 1.00 88.12 149 THR A N 1
ATOM 1177 C CA . THR A 1 149 ? 0.627 18.492 9.033 1.00 88.12 149 THR A CA 1
ATOM 1178 C C . THR A 1 149 ? -0.555 17.785 8.379 1.00 88.12 149 THR A C 1
ATOM 1180 O O . THR A 1 149 ? -1.668 17.876 8.890 1.00 88.12 149 THR A O 1
ATOM 1183 N N . TYR A 1 150 ? -0.320 17.020 7.310 1.00 88.50 150 TYR A N 1
ATOM 1184 C CA . TYR A 1 150 ? -1.359 16.220 6.665 1.00 88.50 150 TYR A CA 1
ATOM 1185 C C . TYR A 1 150 ? -1.972 15.200 7.628 1.00 88.50 150 TYR A C 1
ATOM 1187 O O . TYR A 1 150 ? -3.191 15.077 7.688 1.00 88.50 150 TYR A O 1
ATOM 1195 N N . THR A 1 151 ? -1.149 14.525 8.435 1.00 90.62 151 THR A N 1
ATOM 1196 C CA . THR A 1 151 ? -1.621 13.584 9.463 1.00 90.62 151 THR A CA 1
ATOM 1197 C C . THR A 1 151 ? -2.518 14.283 10.484 1.00 90.62 151 THR A C 1
ATOM 1199 O O . THR A 1 151 ? -3.627 13.825 10.740 1.00 90.62 151 THR A O 1
ATOM 1202 N N . LYS A 1 152 ? -2.083 15.430 11.026 1.00 90.69 152 LYS A N 1
ATOM 1203 C CA . LYS A 1 152 ? -2.878 16.211 11.988 1.00 90.69 152 LYS A CA 1
ATOM 1204 C C . LYS A 1 152 ? -4.217 16.658 11.401 1.00 90.69 152 LYS A C 1
ATOM 1206 O O . LYS A 1 152 ? -5.243 16.499 12.052 1.00 90.69 152 LYS A O 1
ATOM 1211 N N . LEU A 1 153 ? -4.209 17.185 10.176 1.00 91.44 153 LEU A N 1
ATOM 1212 C CA . LEU A 1 153 ? -5.429 17.604 9.483 1.00 91.44 153 LEU A CA 1
ATOM 1213 C C . LEU A 1 153 ? -6.349 16.419 9.189 1.00 91.44 153 LEU A C 1
ATOM 1215 O O . LEU A 1 153 ? -7.551 16.538 9.379 1.00 91.44 153 LEU A O 1
ATOM 1219 N N . SER A 1 154 ? -5.798 15.279 8.772 1.00 91.81 154 SER A N 1
ATOM 1220 C CA . SER A 1 154 ? -6.570 14.060 8.512 1.00 91.81 154 SER A CA 1
ATOM 1221 C C . SER A 1 154 ? -7.245 13.559 9.782 1.00 91.81 154 SER A C 1
ATOM 1223 O O . SER A 1 154 ? -8.447 13.328 9.760 1.00 91.81 154 SER A O 1
ATOM 1225 N N . ASN A 1 155 ? -6.521 13.478 10.902 1.00 93.69 155 ASN A N 1
ATOM 1226 C CA . ASN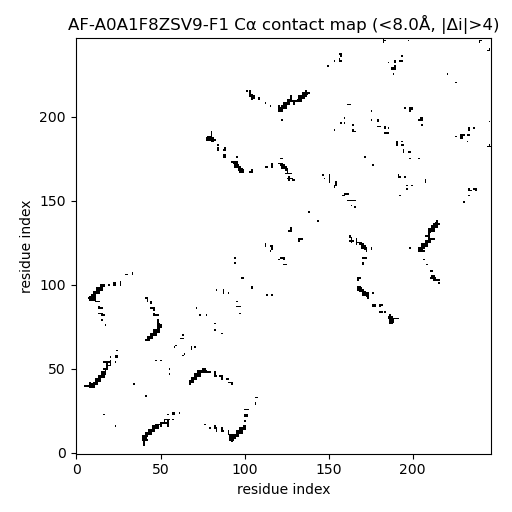 A 1 155 ? -7.105 13.091 12.187 1.00 93.69 155 ASN A CA 1
ATOM 1227 C C . ASN A 1 155 ? -8.186 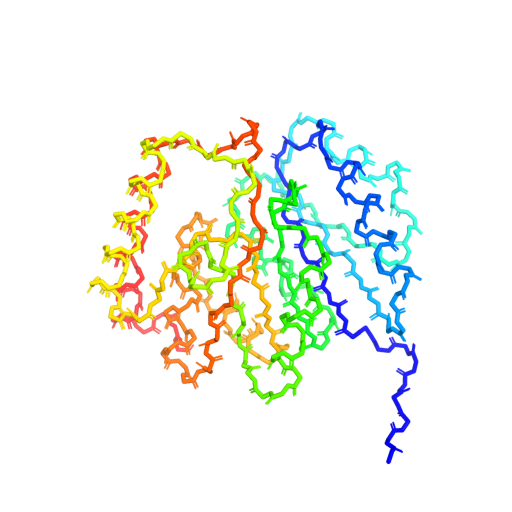14.072 12.643 1.00 93.69 155 ASN A C 1
ATOM 1229 O O . ASN A 1 155 ? -9.246 13.637 13.067 1.00 93.69 155 ASN A O 1
ATOM 1233 N N . TRP A 1 156 ? -7.957 15.383 12.518 1.00 93.56 156 TRP A N 1
ATOM 1234 C CA . TRP A 1 156 ? -8.944 16.387 12.922 1.00 93.56 156 TRP A CA 1
ATOM 1235 C C . TRP A 1 156 ? -10.200 16.365 12.043 1.00 93.56 156 TRP A C 1
ATOM 1237 O O . TRP A 1 156 ? -11.317 16.356 12.553 1.00 93.56 156 TRP A O 1
ATOM 1247 N N . ILE A 1 157 ? -10.030 16.325 10.719 1.00 93.56 157 ILE A N 1
ATOM 1248 C CA . ILE A 1 157 ? -11.151 16.348 9.779 1.00 93.56 157 ILE A CA 1
ATOM 1249 C C . ILE A 1 157 ? -11.901 15.027 9.831 1.00 93.56 157 ILE A C 1
ATOM 1251 O O . ILE A 1 157 ? -13.122 15.060 9.876 1.00 93.56 157 ILE A O 1
ATOM 1255 N N . LEU A 1 158 ? -11.213 13.882 9.814 1.00 93.38 158 LEU A N 1
ATOM 1256 C CA . LEU A 1 158 ? -11.809 12.546 9.685 1.00 93.38 158 LEU A CA 1
ATOM 1257 C C . LEU A 1 158 ? -12.100 11.858 11.023 1.00 93.38 158 LEU A C 1
ATOM 1259 O O . LEU A 1 158 ? -12.785 10.840 11.016 1.00 93.38 158 LEU A O 1
ATOM 1263 N N . ASP A 1 159 ? -11.683 12.460 12.140 1.00 94.06 159 ASP A N 1
ATOM 1264 C CA . ASP A 1 159 ? -11.821 11.918 13.497 1.00 94.06 159 ASP A CA 1
ATOM 1265 C C . ASP A 1 159 ? -11.211 10.514 13.612 1.00 94.06 159 ASP A C 1
ATOM 1267 O O . ASP A 1 159 ? -11.882 9.529 13.915 1.00 94.06 159 ASP A O 1
ATOM 1271 N N . LEU A 1 160 ? -9.926 10.426 13.260 1.00 92.94 160 LEU A N 1
ATOM 1272 C CA . LEU A 1 160 ? -9.157 9.183 13.223 1.00 92.94 160 LEU A CA 1
ATOM 1273 C C . LEU A 1 160 ? -7.999 9.231 14.234 1.00 92.94 160 L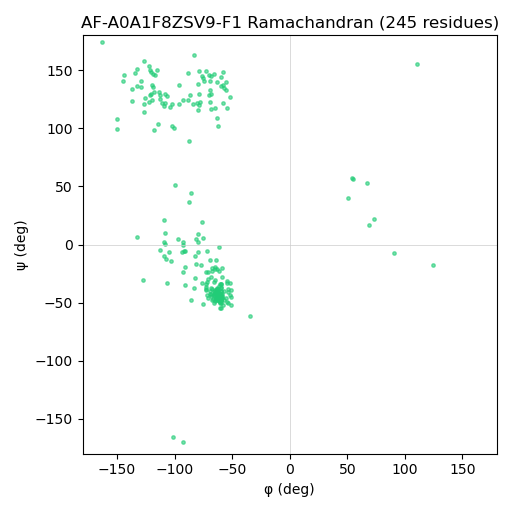EU A C 1
ATOM 1275 O O . LEU A 1 160 ? -7.402 10.292 14.427 1.00 92.94 160 LEU A O 1
ATOM 1279 N N . PRO A 1 161 ? -7.630 8.098 14.857 1.00 92.56 161 PRO A N 1
ATOM 1280 C CA . PRO A 1 161 ? -6.490 8.016 15.767 1.00 92.56 161 PRO A CA 1
ATOM 1281 C C . PRO A 1 161 ? -5.239 7.431 15.081 1.00 92.56 161 PRO A C 1
ATOM 1283 O O . PRO A 1 161 ? -4.644 6.485 15.590 1.00 92.56 161 PRO A O 1
ATOM 1286 N N . ILE A 1 162 ? -4.836 7.960 13.918 1.00 93.88 162 ILE A N 1
ATOM 1287 C CA . ILE A 1 162 ? -3.743 7.389 13.105 1.00 93.88 162 ILE A CA 1
ATOM 1288 C C . ILE A 1 162 ? -2.489 8.267 13.154 1.00 93.88 162 ILE A C 1
ATOM 1290 O O . ILE A 1 162 ? -2.538 9.472 12.906 1.00 93.88 162 ILE A O 1
ATOM 1294 N N . ALA A 1 163 ? -1.334 7.669 13.439 1.00 91.81 163 ALA A N 1
ATOM 1295 C CA . ALA A 1 163 ? -0.058 8.369 13.503 1.00 91.81 163 ALA A CA 1
ATOM 1296 C C . ALA A 1 163 ? 0.596 8.583 12.130 1.00 91.81 163 ALA A C 1
ATOM 1298 O O . ALA A 1 163 ? 1.343 9.546 11.980 1.00 91.81 163 ALA A O 1
ATOM 1299 N N . ASP A 1 164 ? 0.367 7.728 11.128 1.00 90.56 164 ASP A N 1
ATOM 1300 C CA . ASP A 1 164 ? 0.933 7.927 9.782 1.00 90.56 164 ASP A CA 1
ATOM 1301 C C . ASP A 1 164 ? 0.051 7.361 8.659 1.00 90.56 164 ASP A C 1
ATOM 1303 O O . ASP A 1 164 ? 0.100 6.182 8.319 1.00 90.56 164 ASP A O 1
ATOM 1307 N N . PHE A 1 165 ? -0.713 8.234 8.003 1.00 88.19 165 PHE A N 1
ATOM 1308 C CA . PHE A 1 165 ? -1.532 7.856 6.844 1.00 88.19 165 PHE A CA 1
ATOM 1309 C C . PHE A 1 165 ? -0.706 7.546 5.594 1.00 88.19 165 PHE A C 1
ATOM 1311 O O . PHE A 1 165 ? -1.118 6.763 4.741 1.00 88.19 165 PHE A O 1
ATOM 1318 N N . THR A 1 166 ? 0.453 8.190 5.463 1.00 85.25 166 THR A N 1
ATOM 1319 C CA . THR A 1 166 ? 1.156 8.352 4.178 1.00 85.25 166 THR A CA 1
ATOM 1320 C C . THR A 1 166 ? 2.262 7.326 3.959 1.00 85.25 166 THR A C 1
ATOM 1322 O O . THR A 1 166 ? 2.997 7.411 2.978 1.00 85.25 166 THR A O 1
ATOM 1325 N N . CYS A 1 167 ? 2.413 6.362 4.868 1.00 91.69 167 CYS A N 1
ATOM 1326 C CA . CYS A 1 167 ? 3.310 5.238 4.649 1.00 91.69 167 CYS A CA 1
ATOM 1327 C C . CYS A 1 167 ? 2.745 4.337 3.543 1.00 91.6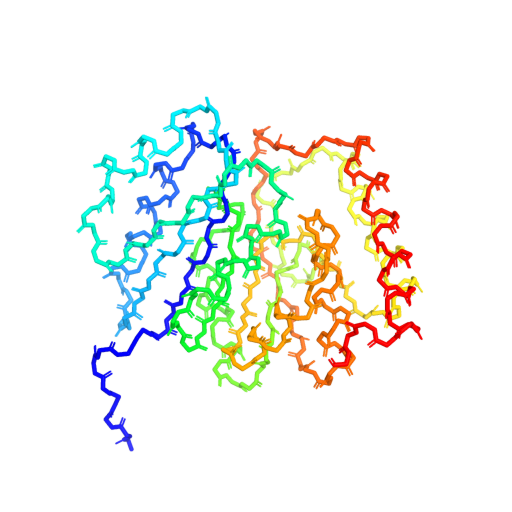9 167 CYS A C 1
ATOM 1329 O O . CYS A 1 167 ? 1.625 3.833 3.655 1.00 91.69 167 CYS A O 1
ATOM 1331 N N . GLY A 1 168 ? 3.521 4.120 2.484 1.00 92.56 168 GLY A N 1
ATOM 1332 C CA . GLY A 1 168 ? 3.116 3.336 1.319 1.00 92.56 168 GLY A CA 1
ATOM 1333 C C . GLY A 1 168 ? 3.131 1.822 1.510 1.00 92.56 168 GLY A C 1
ATOM 1334 O O . GLY A 1 168 ? 3.178 1.119 0.512 1.00 92.56 168 GLY A O 1
ATOM 1335 N N . PHE A 1 169 ? 3.119 1.321 2.751 1.00 97.50 169 PHE A N 1
ATOM 1336 C CA . PHE A 1 169 ? 3.088 -0.107 3.063 1.00 97.50 169 PHE A CA 1
ATOM 1337 C C . PHE A 1 169 ? 1.929 -0.419 4.012 1.00 97.50 169 PHE A C 1
ATOM 1339 O O . PHE A 1 169 ? 1.909 0.047 5.158 1.00 97.50 169 PHE A O 1
ATOM 1346 N N . LYS A 1 170 ? 0.943 -1.179 3.527 1.00 98.50 170 LYS A N 1
ATOM 1347 C CA . LYS A 1 170 ? -0.254 -1.560 4.292 1.00 98.50 170 LYS A CA 1
ATOM 1348 C C . LYS A 1 170 ? -0.694 -2.975 3.932 1.00 98.50 170 LYS A C 1
ATOM 1350 O O . LYS A 1 170 ? -0.573 -3.379 2.778 1.00 98.50 170 LYS A O 1
ATOM 1355 N N . GLY A 1 171 ? -1.221 -3.693 4.916 1.00 98.69 171 GLY A N 1
ATOM 1356 C CA . GLY A 1 171 ? -1.738 -5.050 4.799 1.00 98.69 171 GLY A CA 1
ATOM 1357 C C . GLY A 1 171 ? -3.208 -5.137 5.195 1.00 98.69 171 GLY A C 1
ATOM 1358 O O . GLY A 1 171 ? -3.693 -4.366 6.020 1.00 98.69 171 GLY A O 1
ATOM 1359 N N . PHE A 1 172 ? -3.927 -6.075 4.594 1.00 98.81 172 PHE A N 1
ATOM 1360 C CA . PHE A 1 172 ? -5.363 -6.250 4.760 1.00 98.81 172 PHE A CA 1
ATOM 1361 C C . PHE A 1 172 ? -5.715 -7.732 4.719 1.00 98.81 172 PHE A C 1
ATOM 1363 O O . PHE A 1 172 ? -5.227 -8.473 3.865 1.00 98.81 172 PHE A O 1
ATOM 1370 N N . ARG A 1 173 ? -6.654 -8.160 5.561 1.00 98.62 173 ARG A N 1
ATOM 1371 C CA . ARG A 1 173 ? -7.383 -9.411 5.317 1.00 98.62 173 ARG A CA 1
ATOM 1372 C C . ARG A 1 173 ? -8.232 -9.273 4.057 1.00 98.62 173 ARG A C 1
ATOM 1374 O O . ARG A 1 173 ? -8.803 -8.208 3.809 1.00 98.62 173 ARG A O 1
ATOM 1381 N N . ARG A 1 174 ? -8.409 -10.357 3.292 1.00 98.31 174 ARG A N 1
ATOM 1382 C CA . ARG A 1 174 ? -9.197 -10.348 2.044 1.00 98.31 174 ARG A CA 1
ATOM 1383 C C . ARG A 1 174 ? -10.577 -9.734 2.217 1.00 98.31 174 ARG A C 1
ATOM 1385 O O . ARG A 1 174 ? -10.981 -8.924 1.388 1.00 98.31 174 ARG A O 1
ATOM 1392 N N . ARG A 1 175 ? -11.291 -10.090 3.286 1.00 98.00 175 ARG A N 1
ATOM 1393 C CA . ARG A 1 175 ? -12.623 -9.543 3.573 1.00 98.00 175 ARG A CA 1
ATOM 1394 C C . ARG A 1 175 ? -12.591 -8.013 3.687 1.00 98.00 175 ARG A C 1
ATOM 1396 O O . ARG A 1 175 ? -13.340 -7.349 2.973 1.00 98.00 175 ARG A O 1
ATOM 1403 N N . ALA A 1 176 ? -11.690 -7.477 4.512 1.00 98.50 176 ALA A N 1
ATOM 1404 C CA . ALA A 1 176 ? -11.516 -6.039 4.687 1.00 98.50 176 ALA A CA 1
ATOM 1405 C C . ALA A 1 176 ? -11.100 -5.365 3.374 1.00 98.50 176 ALA A C 1
ATOM 1407 O O . ALA A 1 176 ? -11.734 -4.404 2.950 1.00 98.50 176 ALA A O 1
ATOM 1408 N N . ALA A 1 177 ? -10.109 -5.911 2.660 1.00 98.56 177 ALA A N 1
ATOM 1409 C CA . ALA A 1 177 ? -9.686 -5.376 1.367 1.00 98.56 177 ALA A CA 1
ATOM 1410 C C . ALA A 1 177 ? -10.865 -5.267 0.381 1.00 98.56 177 ALA A C 1
ATOM 1412 O O . ALA A 1 177 ? -11.112 -4.215 -0.206 1.00 98.56 177 ALA A O 1
ATOM 1413 N N . ARG A 1 178 ? -11.646 -6.339 0.225 1.00 98.31 178 ARG A N 1
ATOM 1414 C CA . ARG A 1 178 ? -12.787 -6.360 -0.698 1.00 98.31 178 ARG A CA 1
ATOM 1415 C C . ARG A 1 178 ? -13.850 -5.337 -0.318 1.00 98.31 178 ARG A C 1
ATOM 1417 O O . ARG A 1 178 ? -14.360 -4.646 -1.199 1.00 98.31 178 ARG A O 1
ATOM 1424 N N . GLU A 1 179 ? -14.171 -5.213 0.964 1.00 98.31 179 GLU A N 1
ATOM 1425 C CA . GLU A 1 179 ? -15.196 -4.276 1.421 1.00 98.31 179 GLU A CA 1
ATOM 1426 C C . GLU A 1 179 ? -14.765 -2.810 1.282 1.00 98.31 179 GLU A C 1
ATOM 1428 O O . GLU A 1 179 ? -15.555 -1.980 0.823 1.00 98.31 179 GLU A O 1
ATOM 1433 N N . LEU A 1 180 ? -13.518 -2.501 1.644 1.00 98.50 180 LEU A N 1
ATOM 1434 C CA . LEU A 1 180 ? -12.990 -1.138 1.670 1.00 98.50 180 LEU A CA 1
ATOM 1435 C C . LEU A 1 180 ? -12.688 -0.622 0.260 1.00 98.50 180 LEU A C 1
ATOM 1437 O O . LEU A 1 180 ? -13.189 0.430 -0.140 1.00 98.50 180 LEU A O 1
ATOM 1441 N N . PHE A 1 181 ? -11.934 -1.383 -0.539 1.00 98.44 181 PHE A N 1
ATOM 1442 C CA . PHE A 1 181 ? -11.518 -0.940 -1.872 1.00 98.44 181 PHE A CA 1
ATOM 1443 C C . PHE A 1 181 ? -12.670 -0.938 -2.888 1.00 98.44 181 PHE A C 1
ATOM 1445 O O . PHE A 1 181 ? -12.637 -0.158 -3.837 1.00 98.44 181 PHE A O 1
ATOM 1452 N N . SER A 1 182 ? -13.734 -1.729 -2.687 1.00 98.00 182 SER A N 1
ATOM 1453 C CA . SER A 1 182 ? -14.946 -1.624 -3.522 1.00 98.00 182 SER A CA 1
ATOM 1454 C C . SER A 1 182 ? -15.711 -0.314 -3.298 1.00 98.00 182 SER A C 1
ATOM 1456 O O . SER A 1 182 ? -16.333 0.190 -4.233 1.00 98.00 182 SER A O 1
ATOM 1458 N N . ARG A 1 183 ? -15.611 0.271 -2.097 1.00 97.88 183 ARG A N 1
ATOM 1459 C CA . ARG A 1 183 ? -16.264 1.536 -1.716 1.00 97.88 183 ARG A CA 1
ATOM 1460 C C . ARG A 1 183 ? -15.415 2.774 -1.962 1.00 97.88 183 ARG A C 1
ATOM 1462 O O . ARG A 1 183 ? -15.977 3.864 -2.047 1.00 97.88 183 ARG A O 1
ATOM 1469 N N . GLN A 1 184 ? -14.102 2.609 -2.107 1.00 98.12 184 GLN A N 1
ATOM 1470 C CA . GLN A 1 184 ? -13.167 3.692 -2.408 1.00 98.12 184 GLN A CA 1
ATOM 1471 C C . GLN A 1 184 ? -13.625 4.502 -3.630 1.00 98.12 184 GLN A C 1
ATOM 1473 O O . GLN A 1 184 ? -13.856 3.939 -4.708 1.00 98.12 184 GLN A O 1
ATOM 1478 N N . GLN A 1 185 ? -13.718 5.821 -3.475 1.00 97.31 185 GLN A N 1
ATOM 1479 C CA . GLN A 1 185 ? -14.101 6.763 -4.527 1.00 97.31 185 GLN A CA 1
ATOM 1480 C C . GLN A 1 185 ? -12.906 7.579 -5.024 1.00 97.31 185 GLN A C 1
ATOM 1482 O O . GLN A 1 185 ? -12.852 7.942 -6.202 1.00 97.31 185 GLN A O 1
ATOM 1487 N N . LEU A 1 186 ? -11.948 7.891 -4.147 1.00 96.62 186 LEU A N 1
ATOM 1488 C CA . LEU A 1 186 ? -10.812 8.733 -4.493 1.00 96.62 186 LEU A CA 1
ATOM 1489 C C . LEU A 1 186 ? -9.747 7.939 -5.245 1.00 96.62 186 LEU A C 1
ATOM 1491 O O . LEU A 1 186 ? -9.409 6.809 -4.907 1.00 96.62 186 LEU A O 1
ATOM 1495 N N . LYS A 1 187 ? -9.197 8.563 -6.287 1.00 95.69 187 LYS A N 1
ATOM 1496 C CA . LYS A 1 187 ? -8.186 7.963 -7.176 1.00 95.69 187 LYS A CA 1
ATOM 1497 C C . LYS A 1 187 ? -6.783 8.532 -6.970 1.00 95.69 187 LYS A C 1
ATOM 1499 O O . LYS A 1 187 ? -5.805 8.002 -7.483 1.00 95.69 187 LYS A O 1
ATOM 1504 N N . ASN A 1 188 ? -6.683 9.639 -6.243 1.00 92.38 188 ASN A N 1
ATOM 1505 C CA . ASN A 1 188 ? -5.433 10.337 -5.955 1.00 92.38 188 ASN A CA 1
ATOM 1506 C C . ASN A 1 188 ? -4.828 9.845 -4.626 1.00 92.38 188 ASN A C 1
ATOM 1508 O O . ASN A 1 188 ? -5.308 8.879 -4.047 1.00 92.38 188 ASN A O 1
ATOM 1512 N N . TRP A 1 189 ? -3.800 10.534 -4.128 1.00 90.88 189 TRP A N 1
ATOM 1513 C CA . TRP A 1 189 ? -3.104 10.228 -2.872 1.00 90.88 189 TRP A CA 1
ATOM 1514 C C . TRP A 1 189 ? -3.985 10.223 -1.611 1.00 90.88 189 TRP A C 1
ATOM 1516 O O . TRP A 1 189 ? -3.621 9.588 -0.627 1.00 90.88 189 TRP A O 1
ATOM 1526 N N . SER A 1 190 ? -5.157 10.868 -1.625 1.00 93.94 190 SER A N 1
ATOM 1527 C CA . SER A 1 190 ? -6.084 10.864 -0.483 1.00 93.94 190 SER A CA 1
ATOM 1528 C C . SER A 1 190 ? -6.734 9.512 -0.219 1.00 93.94 190 SER A C 1
ATOM 1530 O O . SER A 1 190 ? -7.340 9.346 0.839 1.00 93.94 190 SER A O 1
ATOM 1532 N N . PHE A 1 191 ? -6.637 8.560 -1.154 1.00 95.75 191 PHE A N 1
ATOM 1533 C CA . PHE A 1 191 ? -7.218 7.228 -0.987 1.00 95.75 191 PHE A CA 1
ATOM 1534 C C . PHE A 1 191 ? -6.734 6.551 0.307 1.00 95.75 191 PHE A C 1
ATOM 1536 O O . PHE A 1 191 ? -7.508 5.859 0.953 1.00 95.75 191 PHE A O 1
ATOM 1543 N N . ASP A 1 192 ? -5.490 6.806 0.735 1.00 94.19 192 ASP A N 1
ATOM 1544 C CA . ASP A 1 192 ? -4.943 6.271 1.985 1.00 94.19 192 ASP A CA 1
ATOM 1545 C C . ASP A 1 192 ? -5.777 6.703 3.202 1.00 94.19 192 ASP A C 1
ATOM 1547 O O . ASP A 1 192 ? -6.099 5.890 4.067 1.00 94.19 192 ASP A O 1
ATOM 1551 N N . ALA A 1 193 ? -6.166 7.980 3.258 1.00 96.06 193 ALA A N 1
ATOM 1552 C CA . ALA A 1 193 ? -7.022 8.495 4.322 1.00 96.06 193 ALA A CA 1
ATOM 1553 C C . ALA A 1 193 ? -8.469 8.001 4.175 1.00 96.06 193 ALA A C 1
ATOM 1555 O O . ALA A 1 193 ? -9.108 7.684 5.176 1.00 96.06 193 ALA A O 1
ATOM 1556 N N . GLU A 1 194 ? -8.973 7.884 2.941 1.00 97.56 194 GLU A N 1
ATOM 1557 C CA . GLU A 1 194 ? -10.312 7.353 2.661 1.00 97.56 194 GLU A CA 1
ATOM 1558 C C . GLU A 1 194 ? -10.454 5.904 3.131 1.00 97.56 194 GLU A C 1
ATOM 1560 O O . GLU A 1 194 ? -11.407 5.582 3.833 1.00 97.56 194 GLU A O 1
ATOM 1565 N N . ILE A 1 195 ? -9.497 5.037 2.798 1.00 97.94 195 ILE A N 1
ATOM 1566 C CA . ILE A 1 195 ? -9.535 3.620 3.166 1.00 97.94 195 ILE A CA 1
ATOM 1567 C C . ILE A 1 195 ? -9.485 3.438 4.684 1.00 97.94 195 ILE A C 1
ATOM 1569 O O . ILE A 1 195 ? -10.219 2.608 5.217 1.00 97.94 195 ILE A O 1
ATOM 1573 N N . LEU A 1 196 ? -8.677 4.228 5.396 1.00 97.38 196 LEU A N 1
ATOM 1574 C CA . LEU A 1 196 ? -8.617 4.160 6.860 1.00 97.38 196 LEU A CA 1
ATOM 1575 C C . LEU A 1 196 ? -9.862 4.747 7.525 1.00 97.38 196 LEU A C 1
ATOM 1577 O O . LEU A 1 196 ? -10.341 4.203 8.519 1.00 97.38 196 LEU A O 1
ATOM 1581 N N . TYR A 1 197 ? -10.448 5.787 6.934 1.00 97.62 197 TYR A N 1
ATOM 1582 C CA . TYR A 1 197 ? -11.749 6.288 7.356 1.00 97.62 197 TYR A CA 1
ATOM 1583 C C . TYR A 1 197 ? -12.856 5.246 7.172 1.00 97.62 197 TYR A C 1
ATOM 1585 O O . TYR A 1 197 ? -13.650 5.015 8.082 1.00 97.62 197 TYR A O 1
ATOM 1593 N N . LEU A 1 198 ? -12.883 4.569 6.022 1.00 97.88 198 LEU A N 1
ATOM 1594 C CA . LEU A 1 198 ? -13.811 3.474 5.749 1.00 97.88 198 LEU A CA 1
ATOM 1595 C C . LEU A 1 198 ? -13.604 2.299 6.708 1.00 97.88 198 LEU A C 1
ATOM 1597 O O . LEU A 1 198 ? -14.588 1.717 7.158 1.00 97.88 198 LEU A O 1
ATOM 1601 N N . ALA A 1 199 ? -12.355 1.971 7.050 1.00 97.62 199 ALA A N 1
ATOM 1602 C CA . ALA A 1 199 ? -12.046 0.922 8.015 1.00 97.62 199 ALA A CA 1
ATOM 1603 C C . ALA A 1 199 ? -12.673 1.231 9.380 1.00 97.62 199 ALA A C 1
ATOM 1605 O O . ALA A 1 199 ? -13.398 0.391 9.912 1.00 97.62 199 ALA A O 1
ATOM 1606 N N . GLN A 1 200 ? -12.501 2.457 9.888 1.00 95.94 200 GLN A N 1
ATOM 1607 C CA . GLN A 1 200 ? -13.151 2.890 11.128 1.00 95.94 200 GLN A CA 1
ATOM 1608 C C . GLN A 1 200 ? -14.681 2.885 11.005 1.00 95.94 200 GLN A C 1
ATOM 1610 O O . GLN A 1 200 ? -15.365 2.362 11.881 1.00 95.94 200 GLN A O 1
ATOM 1615 N N . LEU A 1 201 ? -15.226 3.416 9.905 1.00 95.62 201 LEU A N 1
ATOM 1616 C CA . LEU A 1 201 ? -16.671 3.480 9.669 1.00 95.62 201 LEU A CA 1
ATOM 1617 C C . LEU A 1 201 ? -17.330 2.089 9.648 1.00 95.62 201 LEU A C 1
ATOM 1619 O O . LEU A 1 201 ? -18.476 1.948 10.065 1.00 95.62 201 LEU A O 1
ATOM 1623 N N . LYS A 1 202 ? -16.618 1.067 9.160 1.00 96.50 202 LYS A N 1
ATOM 1624 C CA . LYS A 1 202 ? -17.084 -0.328 9.101 1.00 96.50 202 LYS A CA 1
ATOM 1625 C C . LYS A 1 202 ? -16.680 -1.162 10.326 1.00 96.50 202 LYS A C 1
ATOM 1627 O O . LYS A 1 202 ? -17.000 -2.345 10.375 1.00 96.50 202 LYS A O 1
ATOM 1632 N N . GLY A 1 203 ? -16.013 -0.562 11.314 1.00 96.62 203 GLY A N 1
ATOM 1633 C CA . GLY A 1 203 ? -15.617 -1.232 12.555 1.00 96.62 203 GLY A CA 1
ATOM 1634 C C . GLY A 1 203 ? -14.457 -2.222 12.407 1.00 96.62 203 GLY A C 1
ATOM 1635 O O . GLY A 1 203 ? -14.320 -3.118 13.236 1.00 96.62 203 GLY A O 1
ATOM 1636 N N . TYR A 1 204 ? -13.633 -2.083 11.366 1.00 98.00 204 TYR A N 1
ATOM 1637 C CA . TYR A 1 204 ? -12.441 -2.908 11.174 1.00 98.00 204 TYR A CA 1
ATOM 1638 C C . TYR A 1 204 ? -11.314 -2.499 12.123 1.00 98.00 204 TYR A C 1
ATOM 1640 O O . TYR A 1 204 ? -11.060 -1.310 12.334 1.00 98.00 204 TYR A O 1
ATOM 1648 N N . GLN A 1 205 ? -10.594 -3.486 12.659 1.00 96.94 205 GLN A N 1
ATOM 1649 C CA . GLN A 1 205 ? -9.455 -3.225 13.536 1.00 96.94 205 GLN A CA 1
ATOM 1650 C C . GLN A 1 205 ? -8.216 -2.849 12.721 1.00 96.94 205 GLN A C 1
ATOM 1652 O O . GLN A 1 205 ? -7.680 -3.664 11.963 1.00 96.94 205 GLN A O 1
ATOM 1657 N N . VAL A 1 206 ? -7.753 -1.611 12.907 1.00 97.50 206 VAL A N 1
ATOM 1658 C CA . VAL A 1 206 ? -6.547 -1.070 12.272 1.00 97.50 206 VAL A CA 1
ATOM 1659 C C . VAL A 1 206 ? -5.395 -1.067 13.273 1.00 97.50 206 VAL A C 1
ATOM 1661 O O . VAL A 1 206 ? -5.467 -0.406 14.307 1.00 97.50 206 VAL A O 1
ATOM 1664 N N . GLN A 1 207 ? -4.310 -1.762 12.941 1.00 97.31 207 GLN A N 1
ATOM 1665 C CA . GLN A 1 207 ? -3.085 -1.787 13.733 1.00 97.31 207 GLN A CA 1
ATOM 1666 C C . GLN A 1 207 ? -1.966 -1.010 13.033 1.00 97.31 207 GLN A C 1
ATOM 1668 O O . GLN A 1 207 ? -1.539 -1.341 11.929 1.00 97.31 207 GLN A O 1
ATOM 1673 N N . GLU A 1 208 ? -1.438 0.004 13.712 1.00 97.12 208 GLU A N 1
ATOM 1674 C CA . GLU A 1 208 ? -0.241 0.722 13.271 1.00 97.12 208 GLU A CA 1
ATOM 1675 C C . GLU A 1 208 ? 1.027 0.025 13.763 1.00 97.12 208 GLU A C 1
ATOM 1677 O O . GLU A 1 208 ? 1.168 -0.219 14.967 1.00 97.12 208 GLU A O 1
ATOM 1682 N N . LEU A 1 209 ? 1.965 -0.235 12.854 1.00 97.25 209 LEU A N 1
ATOM 1683 C CA . LEU A 1 209 ? 3.224 -0.921 13.134 1.00 97.25 209 LEU A CA 1
ATOM 1684 C C . LEU A 1 209 ? 4.421 -0.024 12.794 1.00 97.25 209 LEU A C 1
ATOM 1686 O O . LEU A 1 209 ? 4.409 0.645 11.755 1.00 97.25 209 LEU A O 1
ATOM 1690 N N . PRO A 1 210 ? 5.463 0.021 13.643 1.00 96.44 210 PRO A N 1
ATOM 1691 C CA . PRO A 1 210 ? 6.679 0.751 13.316 1.00 96.44 210 PRO A CA 1
ATOM 1692 C C . PRO A 1 210 ? 7.351 0.138 12.088 1.00 96.44 210 PRO A C 1
ATOM 1694 O O . PRO A 1 210 ? 7.419 -1.083 11.946 1.00 96.44 210 PRO A O 1
ATOM 1697 N N . VAL A 1 211 ? 7.875 0.990 11.207 1.00 94.69 211 VAL A N 1
ATOM 1698 C CA . VAL A 1 211 ? 8.614 0.537 10.023 1.00 94.69 211 VAL A CA 1
ATOM 1699 C C . VAL A 1 211 ? 10.072 0.949 10.058 1.00 94.69 211 VAL A C 1
ATOM 1701 O O . VAL A 1 211 ? 10.441 2.007 10.572 1.00 94.69 211 VAL A O 1
ATOM 1704 N N . ARG A 1 212 ? 10.899 0.121 9.424 1.00 93.56 212 ARG A N 1
ATOM 1705 C CA . ARG A 1 212 ? 12.172 0.564 8.872 1.00 93.56 212 ARG A CA 1
ATOM 1706 C C . ARG A 1 212 ? 11.884 1.224 7.532 1.00 93.56 212 ARG A C 1
ATOM 1708 O O . ARG A 1 212 ? 11.259 0.607 6.674 1.00 93.56 212 ARG A O 1
ATOM 1715 N N . TRP A 1 213 ? 12.271 2.481 7.388 1.00 93.50 213 TRP A N 1
ATOM 1716 C CA . TRP A 1 213 ? 11.943 3.284 6.221 1.00 93.50 213 TRP A CA 1
ATOM 1717 C C . TRP A 1 213 ? 13.177 4.001 5.690 1.00 93.50 213 TRP A C 1
ATOM 1719 O O . TRP A 1 213 ? 13.959 4.577 6.451 1.00 93.50 213 TRP A O 1
ATOM 1729 N N . ARG A 1 214 ? 13.333 3.994 4.372 1.00 89.75 214 ARG A N 1
ATOM 1730 C CA . ARG A 1 214 ? 14.427 4.650 3.667 1.00 89.75 214 ARG A CA 1
ATOM 1731 C C . ARG A 1 214 ? 13.856 5.586 2.612 1.00 89.75 214 ARG A C 1
ATOM 1733 O O . ARG A 1 214 ? 13.081 5.150 1.772 1.00 89.75 214 ARG A O 1
ATOM 1740 N N . ASN A 1 215 ? 14.265 6.854 2.636 1.00 83.69 215 ASN A N 1
ATOM 1741 C CA . ASN A 1 215 ? 13.917 7.786 1.570 1.00 83.69 215 ASN A CA 1
ATOM 1742 C C . ASN A 1 215 ? 14.627 7.406 0.269 1.00 83.69 215 ASN A C 1
ATOM 1744 O O . ASN A 1 215 ? 15.854 7.278 0.251 1.00 83.69 215 ASN A O 1
ATOM 1748 N N . ASP A 1 216 ? 13.863 7.320 -0.813 1.00 80.00 216 ASP A N 1
ATOM 1749 C CA . ASP A 1 216 ? 14.388 7.295 -2.172 1.00 80.00 216 ASP A CA 1
ATOM 1750 C C . ASP A 1 216 ? 14.359 8.709 -2.785 1.00 80.00 216 ASP A C 1
ATOM 1752 O O . ASP A 1 216 ? 13.402 9.470 -2.617 1.00 80.00 216 ASP A O 1
ATOM 1756 N N . GLU A 1 217 ? 15.430 9.095 -3.482 1.00 64.38 217 GLU A N 1
ATOM 1757 C CA . GLU A 1 217 ? 15.576 10.448 -4.037 1.00 64.38 217 GLU A CA 1
ATOM 1758 C C . GLU A 1 217 ? 14.633 10.720 -5.226 1.00 64.38 217 GLU A C 1
ATOM 1760 O O . GLU A 1 217 ? 14.254 11.867 -5.466 1.00 64.38 217 GLU A O 1
ATOM 1765 N N . GLY A 1 218 ? 14.176 9.685 -5.939 1.00 71.31 218 GLY A N 1
ATOM 1766 C CA . GLY A 1 218 ? 13.361 9.798 -7.156 1.00 71.31 218 GLY A CA 1
ATOM 1767 C C . GLY A 1 218 ? 11.849 9.879 -6.922 1.00 71.31 218 GLY A C 1
ATOM 1768 O O . GLY A 1 218 ? 11.058 9.337 -7.693 1.00 71.31 218 GLY A O 1
ATOM 1769 N N . THR A 1 219 ? 11.434 10.562 -5.859 1.00 70.31 219 THR A N 1
ATOM 1770 C CA . THR A 1 219 ? 10.026 10.763 -5.494 1.00 70.31 219 THR A CA 1
ATOM 1771 C C . THR A 1 219 ? 9.177 11.392 -6.612 1.00 70.31 219 THR A C 1
ATOM 1773 O O . THR A 1 219 ? 9.525 12.417 -7.201 1.00 70.31 219 THR A O 1
ATOM 1776 N N . LYS A 1 220 ? 7.995 10.818 -6.862 1.00 71.00 220 LYS A N 1
ATOM 1777 C CA . LYS A 1 220 ? 7.051 11.294 -7.891 1.00 71.00 220 LYS A CA 1
ATOM 1778 C C . LYS A 1 220 ? 5.993 12.276 -7.375 1.00 71.00 220 LYS A C 1
ATOM 1780 O O . LYS A 1 220 ? 5.166 12.748 -8.154 1.00 71.00 220 LYS A O 1
ATOM 1785 N N . VAL A 1 221 ? 6.012 12.592 -6.078 1.00 70.44 221 VAL A N 1
ATOM 1786 C CA . VAL A 1 221 ? 5.042 13.502 -5.452 1.00 70.44 221 VAL A CA 1
ATOM 1787 C C . VAL A 1 221 ? 5.267 14.929 -5.954 1.00 70.44 221 VAL A C 1
ATOM 1789 O O . VAL A 1 221 ? 6.305 15.546 -5.693 1.00 70.44 221 VAL A O 1
ATOM 1792 N N . LYS A 1 222 ? 4.268 15.477 -6.648 1.00 72.38 222 LYS A N 1
ATOM 1793 C CA . LYS A 1 222 ? 4.238 16.863 -7.118 1.00 72.38 222 LYS A CA 1
ATOM 1794 C C . LYS A 1 222 ? 3.659 17.745 -6.021 1.00 72.38 222 LYS A C 1
ATOM 1796 O O . LYS A 1 222 ? 2.456 17.992 -5.987 1.00 72.38 222 LYS A O 1
ATOM 1801 N N . LEU A 1 223 ? 4.548 18.239 -5.159 1.00 70.38 223 LEU A N 1
ATOM 1802 C CA . LEU A 1 223 ? 4.247 18.931 -3.901 1.00 70.38 223 LEU A CA 1
ATOM 1803 C C . LEU A 1 223 ? 2.975 19.799 -3.930 1.00 70.38 223 LEU A C 1
ATOM 1805 O O . LEU A 1 223 ? 2.031 19.506 -3.212 1.00 70.38 223 LEU A O 1
ATOM 1809 N N . TRP A 1 224 ? 2.899 20.823 -4.784 1.00 68.94 224 TRP A N 1
ATOM 1810 C CA . TRP A 1 224 ? 1.763 21.755 -4.770 1.00 68.94 224 TRP A CA 1
ATOM 1811 C C . TRP A 1 224 ? 0.435 21.128 -5.196 1.00 68.94 224 TRP A C 1
ATOM 1813 O O . TRP A 1 224 ? -0.576 21.289 -4.513 1.00 68.94 224 TRP A O 1
ATOM 1823 N N . ARG A 1 225 ? 0.431 20.395 -6.314 1.00 74.44 225 ARG A N 1
ATOM 1824 C CA . ARG A 1 225 ? -0.782 19.757 -6.842 1.00 74.44 225 ARG A CA 1
ATOM 1825 C C . ARG A 1 225 ? -1.280 18.671 -5.894 1.00 74.44 225 ARG A C 1
ATOM 1827 O O . ARG A 1 225 ? -2.480 18.584 -5.643 1.00 74.44 225 ARG A O 1
ATOM 1834 N N . ASP A 1 226 ? -0.366 17.859 -5.380 1.00 78.81 226 ASP A N 1
ATOM 1835 C CA . ASP A 1 226 ? -0.719 16.711 -4.558 1.00 78.81 226 ASP A CA 1
ATOM 1836 C C . ASP A 1 226 ? -1.110 17.136 -3.142 1.00 78.81 226 ASP A C 1
ATOM 1838 O O . ASP A 1 226 ? -2.033 16.550 -2.592 1.00 78.81 226 ASP A O 1
ATOM 1842 N N . VAL A 1 227 ? -0.519 18.194 -2.575 1.00 78.94 227 VAL A N 1
ATOM 1843 C CA . VAL A 1 227 ? -0.939 18.739 -1.269 1.00 78.94 227 VAL A CA 1
ATOM 1844 C C . VAL A 1 227 ? -2.351 19.321 -1.341 1.00 78.94 227 VAL A C 1
ATOM 1846 O O . VAL A 1 227 ? -3.199 18.954 -0.528 1.00 78.94 227 VAL A O 1
ATOM 1849 N N . VAL A 1 228 ? -2.636 20.180 -2.329 1.00 81.06 228 VAL A N 1
ATOM 1850 C CA . VAL A 1 228 ? -3.977 20.773 -2.496 1.00 81.06 228 VAL A CA 1
ATOM 1851 C C . VAL A 1 228 ? -5.008 19.690 -2.803 1.00 81.06 228 VAL A C 1
ATOM 1853 O O . VAL A 1 228 ? -6.065 19.643 -2.174 1.00 81.06 228 VAL A O 1
ATOM 1856 N N . GLY A 1 229 ? -4.680 18.778 -3.723 1.00 83.44 229 GLY A N 1
ATOM 1857 C CA . GLY A 1 229 ? -5.532 17.635 -4.038 1.00 83.44 229 GLY A CA 1
ATOM 1858 C C . GLY A 1 229 ? -5.786 16.745 -2.822 1.00 83.44 229 GLY A C 1
ATOM 1859 O O . GLY A 1 229 ? -6.912 16.285 -2.638 1.00 83.44 229 GLY A O 1
ATOM 1860 N N . SER A 1 230 ? -4.775 16.559 -1.965 1.00 84.19 230 SER A N 1
ATOM 1861 C CA . SER A 1 230 ? -4.901 15.734 -0.765 1.00 84.19 230 SER A CA 1
ATOM 1862 C C . SER A 1 230 ? -5.830 16.358 0.272 1.00 84.19 230 SER A C 1
ATOM 1864 O O . SER A 1 230 ? -6.678 15.667 0.832 1.00 84.19 230 SER A O 1
ATOM 1866 N N . PHE A 1 231 ? -5.716 17.672 0.483 1.00 88.31 231 PHE A N 1
ATOM 1867 C CA . PHE A 1 231 ? -6.581 18.421 1.393 1.00 88.31 231 PHE A CA 1
ATOM 1868 C C . PHE A 1 231 ? -8.044 18.434 0.930 1.00 88.31 231 PHE A C 1
ATOM 1870 O O . PHE A 1 231 ? -8.937 18.105 1.710 1.00 88.31 231 PHE A O 1
ATOM 1877 N N . LEU A 1 232 ? -8.296 18.743 -0.348 1.00 91.88 232 LEU A N 1
ATOM 1878 C CA . LEU A 1 232 ? -9.647 18.680 -0.919 1.00 91.88 232 LEU A CA 1
ATOM 1879 C C . LEU A 1 232 ? -10.229 17.264 -0.828 1.00 91.88 232 LEU A C 1
ATOM 1881 O O . LEU A 1 232 ? -11.423 17.103 -0.581 1.00 91.88 232 LEU A O 1
ATOM 1885 N N . GLY A 1 233 ? -9.383 16.240 -0.958 1.00 93.31 233 GLY A N 1
ATOM 1886 C CA . GLY A 1 233 ? -9.777 14.853 -0.746 1.00 93.31 233 GLY A CA 1
ATOM 1887 C C . GLY A 1 233 ? -10.297 14.579 0.667 1.00 93.31 233 GLY A C 1
ATOM 1888 O O . GLY A 1 233 ? -11.315 13.910 0.795 1.00 93.31 233 GLY A O 1
ATOM 1889 N N . LEU A 1 234 ? -9.698 15.146 1.723 1.00 94.31 234 LEU A N 1
ATOM 1890 C CA . LEU A 1 234 ? -10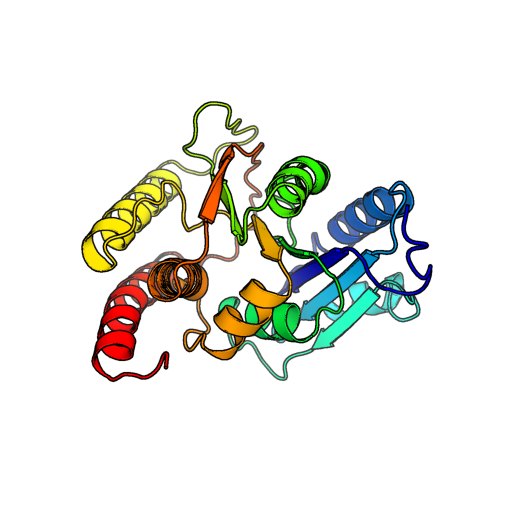.203 14.986 3.100 1.00 94.31 234 LEU A CA 1
ATOM 1891 C C . LEU A 1 234 ? -11.631 15.529 3.260 1.00 94.31 234 LEU A C 1
ATOM 1893 O O . LEU A 1 234 ? -12.487 14.882 3.866 1.00 94.31 234 LEU A O 1
ATOM 1897 N N . ILE A 1 235 ? -11.908 16.691 2.664 1.00 94.81 235 ILE A N 1
ATOM 1898 C CA . ILE A 1 235 ? -13.251 17.288 2.658 1.00 94.81 235 ILE A CA 1
ATOM 1899 C C . ILE A 1 235 ? -14.215 16.407 1.852 1.00 94.81 235 ILE A C 1
ATOM 1901 O O . ILE A 1 235 ? -15.323 16.116 2.306 1.00 94.81 235 ILE A O 1
ATOM 1905 N N . GLN A 1 236 ? -13.777 15.923 0.685 1.00 96.06 236 GLN A N 1
ATOM 1906 C CA . GLN A 1 236 ? -14.560 15.020 -0.157 1.00 96.06 236 GLN A CA 1
ATOM 1907 C C . GLN A 1 236 ? -14.912 13.716 0.569 1.00 96.06 236 GLN A C 1
ATOM 1909 O O . GLN A 1 236 ? -16.024 13.221 0.391 1.00 96.06 236 GLN A O 1
ATOM 1914 N N . ILE A 1 237 ? -14.018 13.178 1.409 1.00 96.69 237 ILE A N 1
ATOM 1915 C CA . ILE A 1 237 ? -14.295 11.974 2.206 1.00 96.69 237 ILE A CA 1
ATOM 1916 C C . ILE A 1 237 ? -15.474 12.224 3.146 1.00 96.69 237 ILE A C 1
ATOM 1918 O O . ILE A 1 237 ? -16.426 11.443 3.141 1.00 96.69 237 ILE A O 1
ATOM 1922 N N . ARG A 1 238 ? -15.455 13.325 3.907 1.00 94.62 238 ARG A N 1
ATOM 1923 C CA . ARG A 1 238 ? -16.572 13.679 4.798 1.00 94.62 238 ARG A CA 1
ATOM 1924 C C . ARG A 1 238 ? -17.864 13.904 4.034 1.00 94.62 238 ARG A C 1
ATOM 1926 O O . ARG A 1 238 ? -18.901 13.383 4.432 1.00 94.62 238 ARG A O 1
ATOM 1933 N N . PHE A 1 239 ? -17.798 14.625 2.921 1.00 96.00 239 PHE A N 1
ATOM 1934 C CA . PHE A 1 239 ? -18.967 14.856 2.084 1.00 96.00 239 PHE A CA 1
ATOM 1935 C C . PHE A 1 239 ? -19.553 13.543 1.544 1.00 96.00 239 PHE A C 1
ATOM 1937 O O . PHE A 1 239 ? -20.754 13.317 1.647 1.00 96.00 239 PHE A O 1
ATOM 1944 N N . ASN A 1 240 ? -18.717 12.635 1.032 1.00 96.31 240 ASN A N 1
ATOM 1945 C CA . ASN A 1 240 ? -19.156 11.320 0.560 1.00 96.31 240 ASN A CA 1
ATOM 1946 C C . ASN A 1 240 ? -19.824 10.500 1.672 1.00 96.31 240 ASN A C 1
ATOM 1948 O O . ASN A 1 240 ? -20.833 9.844 1.410 1.00 96.31 240 ASN A O 1
ATOM 1952 N N . ALA A 1 241 ? -19.291 10.563 2.895 1.00 93.88 241 ALA A N 1
ATOM 1953 C CA . ALA A 1 241 ? -19.864 9.889 4.054 1.00 93.88 241 ALA A CA 1
ATOM 1954 C C . ALA A 1 241 ? -21.255 10.440 4.403 1.00 93.88 241 ALA A C 1
ATOM 1956 O O . ALA A 1 241 ? -22.198 9.664 4.541 1.00 93.88 241 ALA A O 1
ATOM 1957 N N . LEU A 1 242 ? -21.400 11.769 4.463 1.00 93.88 242 LEU A N 1
ATOM 1958 C CA . LEU A 1 242 ? -22.682 12.441 4.716 1.00 93.88 242 LEU A CA 1
ATOM 1959 C C . LEU A 1 242 ? -23.723 12.136 3.631 1.00 93.88 242 LEU A C 1
ATOM 1961 O O . LEU A 1 242 ? -24.901 11.975 3.929 1.00 93.88 242 LEU A O 1
ATOM 1965 N N . MET A 1 243 ? -23.280 12.008 2.381 1.00 95.00 243 MET A N 1
ATOM 1966 C CA . MET A 1 243 ? -24.133 11.674 1.238 1.00 95.00 243 MET A CA 1
ATOM 1967 C C . MET A 1 243 ? -24.421 10.170 1.097 1.00 95.00 243 MET A C 1
ATOM 1969 O O . MET A 1 243 ? -25.012 9.764 0.099 1.00 95.00 243 MET A O 1
ATOM 1973 N N . GLY A 1 244 ? -23.973 9.324 2.034 1.00 92.75 244 GLY A N 1
ATOM 1974 C CA . GLY A 1 244 ? -24.229 7.881 2.004 1.00 92.75 244 GLY A CA 1
ATOM 1975 C C . GLY A 1 244 ? -23.516 7.120 0.879 1.00 92.75 244 GLY A C 1
ATOM 1976 O O . GLY A 1 244 ? -23.867 5.981 0.594 1.00 92.75 244 GLY A O 1
ATOM 1977 N N . ARG A 1 245 ? -22.487 7.701 0.246 1.00 92.38 245 ARG A N 1
ATOM 1978 C CA . ARG A 1 245 ? -21.780 7.088 -0.902 1.00 92.38 245 ARG A CA 1
ATOM 1979 C C . ARG A 1 245 ? -20.889 5.895 -0.533 1.00 92.38 245 ARG A C 1
ATOM 1981 O O . ARG A 1 245 ? -20.323 5.264 -1.418 1.00 92.38 245 ARG A O 1
ATOM 1988 N N . TYR A 1 246 ? -20.752 5.609 0.760 1.00 92.00 246 TYR A N 1
ATOM 1989 C CA . TYR A 1 246 ? -19.962 4.502 1.309 1.00 92.00 246 TYR A CA 1
ATOM 1990 C C . TYR A 1 246 ? -20.813 3.363 1.894 1.00 92.00 246 TYR A C 1
ATOM 1992 O O . TYR A 1 246 ? -20.281 2.495 2.597 1.00 92.00 246 TYR A O 1
ATOM 2000 N N . GLN A 1 247 ? -22.130 3.379 1.666 1.00 79.44 247 GLN A N 1
ATOM 2001 C CA . GLN A 1 247 ? -23.014 2.298 2.107 1.00 79.44 247 GLN A CA 1
ATOM 2002 C C . GLN A 1 247 ? -22.663 0.995 1.383 1.00 79.44 247 GLN A C 1
ATOM 2004 O O . GLN A 1 247 ? -22.553 0.997 0.142 1.00 79.44 247 GLN A O 1
#

Mean predicted aligned error: 4.46 Å